Protein AF-A0A8E0S1Z6-F1 (afdb_monomer)

Radius of gyration: 21.29 Å; Cα contacts (8 Å, |Δi|>4): 444; chains: 1; bounding box: 42×49×56 Å

pLDDT: mean 83.74, std 15.38, range [33.34, 96.5]

Secondary structure (DSSP, 8-state):
-EEESS--TTEEESSSEEEEEEEESS--S--EEEEEETTT-SSPEEEE-BTTEEEEEEE--SEEEEEEEE-SS-EEEEEEEE-----TT--EEEEEEEE-TT---PPP--TT----SHHHHHHHHHHHHHHHHHHHHHHHHHHHSS---PEEGGGGT--S-SSEEEE-S--HHHHHHS-HHHHHHHHHHHHHHH--TTGGGEEEEEEETT-EE---TTPPTT----HHHHHHHEET--------SSS-S-B----

Organism: NCBI:txid27845

Mean predicted aligned error: 8.25 Å

Sequence (255 aa):
MIKLVNAHDMMIVNYGLLQLKGFLDPFCGCEQIVVCRESTDVHGMEWAMCYGKFKIFVPLNIGMNIIALKCIHFEAKFRVIYKISTSTKRYHVVPVYVICADGSGHFQAPVELTDSGSHAARKRIIFGMRLLQSLTAENLLAELGERSTFLLCRDVGQLTDECLIHHSKMSLAEVYEMDPKMVWKKLAQEFYAAYPDGFDQKKWIAFMACTRHCTPESAVPDSVQTYEQLLKTTKGYFALGKFDSFSPANFLFFL

Solvent-accessible surface area (backbone atoms only — not comparable to full-atom values): 14732 Å² total; per-residue (Å²): 73,69,43,60,74,78,64,57,70,69,38,75,42,68,62,56,39,44,70,48,38,34,34,41,52,70,67,81,84,57,54,51,40,34,40,30,41,83,88,76,45,92,64,56,50,78,40,74,34,60,95,34,29,41,73,49,79,44,82,52,57,82,39,82,38,51,42,36,42,34,44,101,88,38,72,42,75,43,34,38,31,28,45,68,48,84,65,94,84,61,68,25,35,42,45,31,43,34,22,36,61,79,45,91,34,42,46,80,66,61,88,87,55,86,71,36,39,57,69,48,49,39,55,52,52,48,50,51,52,40,51,51,35,29,52,42,19,54,50,35,24,73,77,71,75,45,78,50,59,78,40,44,41,51,39,53,75,77,43,94,59,70,46,41,80,41,80,40,88,49,39,60,66,57,54,61,74,45,57,55,70,56,52,46,53,53,49,53,53,51,45,48,72,75,46,58,80,62,45,91,43,32,30,42,28,67,42,59,25,70,36,38,79,53,79,61,92,86,58,66,84,91,62,89,73,51,74,71,55,52,55,77,31,31,45,52,71,69,82,65,91,72,86,79,98,78,72,82,98,34,68,52,61,71,135

Structure (mmCIF, N/CA/C/O backbone):
data_AF-A0A8E0S1Z6-F1
#
_entry.id   AF-A0A8E0S1Z6-F1
#
loop_
_atom_site.group_PDB
_atom_site.id
_atom_site.type_symbol
_atom_site.label_atom_id
_atom_site.label_alt_id
_atom_site.label_comp_id
_atom_site.label_asym_id
_atom_site.label_entity_id
_atom_site.label_seq_id
_atom_site.pdbx_PDB_ins_code
_atom_site.Cartn_x
_atom_site.Cartn_y
_atom_site.Cartn_z
_atom_site.occupancy
_atom_site.B_iso_or_equiv
_atom_site.auth_seq_id
_atom_site.auth_comp_id
_atom_site.auth_asym_id
_atom_site.auth_atom_id
_atom_site.pdbx_PDB_model_num
ATOM 1 N N . MET A 1 1 ? -18.333 5.821 25.697 1.00 90.81 1 MET A N 1
ATOM 2 C CA . MET A 1 1 ? -17.538 4.593 25.470 1.00 90.81 1 MET A CA 1
ATOM 3 C C . MET A 1 1 ? -17.049 4.585 24.029 1.00 90.81 1 MET A C 1
ATOM 5 O O . MET A 1 1 ? -17.777 5.039 23.156 1.00 90.81 1 MET A O 1
ATOM 9 N N . ILE A 1 2 ? -15.835 4.100 23.765 1.00 95.19 2 ILE A N 1
ATOM 10 C CA . ILE A 1 2 ? -15.347 3.891 22.391 1.00 95.19 2 ILE A CA 1
ATOM 11 C C . ILE A 1 2 ? -15.844 2.521 21.915 1.00 95.19 2 ILE A C 1
ATOM 13 O O . ILE A 1 2 ? -15.564 1.515 22.564 1.00 95.19 2 ILE A O 1
ATOM 17 N N . LYS A 1 3 ? -16.576 2.476 20.797 1.00 95.00 3 LYS A N 1
ATOM 18 C CA . LYS A 1 3 ? -17.064 1.240 20.169 1.00 95.00 3 LYS A CA 1
ATOM 19 C C . LYS A 1 3 ? -16.345 0.997 18.846 1.00 95.00 3 LYS A C 1
ATOM 21 O O . LYS A 1 3 ? -16.300 1.874 17.984 1.00 95.00 3 LYS A O 1
ATOM 26 N N . LEU A 1 4 ? -15.796 -0.204 18.686 1.00 95.19 4 LEU A N 1
ATOM 27 C CA . LEU A 1 4 ? -15.166 -0.665 17.449 1.00 95.19 4 LEU A CA 1
ATOM 28 C C . LEU A 1 4 ? -16.176 -1.431 16.595 1.00 95.19 4 LEU A C 1
ATOM 30 O O . LEU A 1 4 ? -16.975 -2.200 17.118 1.00 95.19 4 LEU A O 1
ATOM 34 N N . VAL A 1 5 ? -16.134 -1.208 15.282 1.00 94.00 5 VAL A N 1
ATOM 35 C CA . VAL A 1 5 ? -17.062 -1.823 14.315 1.00 94.00 5 VAL A CA 1
ATOM 36 C C . VAL A 1 5 ? -16.442 -3.046 13.650 1.00 94.00 5 VAL A C 1
ATOM 38 O O . VAL A 1 5 ? -17.126 -4.025 13.384 1.00 94.00 5 VAL A O 1
ATOM 41 N N . ASN A 1 6 ? -15.143 -2.993 13.366 1.00 94.06 6 ASN A N 1
ATOM 42 C CA . ASN A 1 6 ? -14.448 -4.001 12.568 1.00 94.06 6 ASN A CA 1
ATOM 43 C C . ASN A 1 6 ? -13.345 -4.734 13.345 1.00 94.06 6 ASN A C 1
ATOM 45 O O . ASN A 1 6 ? -12.558 -5.466 12.747 1.00 94.06 6 ASN A O 1
ATOM 49 N N . ALA A 1 7 ? -13.267 -4.543 14.659 1.00 94.38 7 ALA A N 1
ATOM 50 C CA . ALA A 1 7 ? -12.230 -5.120 15.499 1.00 94.38 7 ALA A CA 1
ATOM 51 C C . ALA A 1 7 ? -12.802 -5.586 16.839 1.00 94.38 7 ALA A C 1
ATOM 53 O O . ALA A 1 7 ? -13.736 -4.989 17.371 1.00 94.38 7 ALA A O 1
ATOM 54 N N . HIS A 1 8 ? -12.215 -6.653 17.371 1.00 94.00 8 HIS A N 1
ATOM 55 C CA . HIS A 1 8 ? -12.519 -7.219 18.679 1.00 94.00 8 HIS A CA 1
ATOM 56 C C . HIS A 1 8 ? -11.219 -7.674 19.345 1.00 94.00 8 HIS A C 1
ATOM 58 O O . HIS A 1 8 ? -10.185 -7.826 18.689 1.00 94.00 8 HIS A O 1
ATOM 64 N N . ASP A 1 9 ? -11.265 -7.856 20.660 1.00 96.38 9 ASP A N 1
ATOM 65 C CA . ASP A 1 9 ? -10.097 -8.272 21.426 1.00 96.38 9 ASP A CA 1
ATOM 66 C C . ASP A 1 9 ? -9.596 -9.656 20.988 1.00 96.38 9 ASP A C 1
ATOM 68 O O . ASP A 1 9 ? -10.383 -10.549 20.682 1.00 96.38 9 ASP A O 1
ATOM 72 N N . MET A 1 10 ? -8.273 -9.817 20.953 1.00 96.12 10 MET A N 1
ATOM 73 C CA . MET A 1 10 ? -7.570 -11.018 20.491 1.00 96.12 10 MET A CA 1
ATOM 74 C C . MET A 1 10 ? -7.787 -11.377 19.011 1.00 96.12 10 MET A C 1
ATOM 76 O O . MET A 1 10 ? -7.449 -12.493 18.606 1.00 96.12 10 MET A O 1
ATOM 80 N N . MET A 1 11 ? -8.273 -10.447 18.176 1.00 94.75 11 MET A N 1
ATOM 81 C CA . MET A 1 11 ? -8.401 -10.703 16.737 1.00 94.75 11 MET A CA 1
ATOM 82 C C . MET A 1 11 ? -7.044 -11.034 16.103 1.00 94.75 11 MET A C 1
ATOM 84 O O . MET A 1 11 ? -6.009 -10.458 16.453 1.00 94.75 11 MET A O 1
ATOM 88 N N . ILE A 1 12 ? -7.059 -11.942 15.130 1.00 94.19 12 ILE A N 1
ATOM 89 C CA . ILE A 1 12 ? -5.868 -12.364 14.393 1.00 94.19 12 ILE A CA 1
ATOM 90 C C . ILE A 1 12 ? -5.933 -11.791 12.980 1.00 94.19 12 ILE A C 1
ATOM 92 O O . ILE A 1 12 ? -6.955 -11.905 12.306 1.00 94.19 12 ILE A O 1
ATOM 96 N N . VAL A 1 13 ? -4.831 -11.201 12.523 1.00 93.19 13 VAL A N 1
ATOM 97 C CA . VAL A 1 13 ? -4.673 -10.708 11.149 1.00 93.19 13 VAL A CA 1
ATOM 98 C C . VAL A 1 13 ? -3.373 -11.205 10.540 1.00 93.19 13 VAL A C 1
ATOM 100 O O . VAL A 1 13 ? -2.435 -11.557 11.254 1.00 93.19 13 VAL A O 1
ATOM 103 N N . ASN A 1 14 ? -3.313 -11.218 9.212 1.00 89.25 14 ASN A N 1
ATOM 104 C CA . ASN A 1 14 ? -2.161 -11.666 8.431 1.00 89.25 14 ASN A CA 1
ATOM 105 C C . ASN A 1 14 ? -1.532 -10.553 7.575 1.00 89.25 14 ASN A C 1
ATOM 107 O O . ASN A 1 14 ? -0.841 -10.849 6.607 1.00 89.25 14 ASN A O 1
ATOM 111 N N . TYR A 1 15 ? -1.759 -9.290 7.936 1.00 91.25 15 TYR A N 1
ATOM 112 C CA . TYR A 1 15 ? -1.186 -8.111 7.286 1.00 91.25 15 TYR A CA 1
ATOM 113 C C . TYR A 1 15 ? -0.784 -7.068 8.338 1.00 91.25 15 TYR A C 1
ATOM 115 O O . TYR A 1 15 ? -1.386 -6.970 9.408 1.00 91.25 15 TYR A O 1
ATOM 123 N N . GLY A 1 16 ? 0.260 -6.291 8.040 1.00 90.06 16 GLY A N 1
ATOM 124 C CA . GLY A 1 16 ? 0.943 -5.438 9.023 1.00 90.06 16 GLY A CA 1
ATOM 125 C C . GLY A 1 16 ? 0.379 -4.025 9.222 1.00 90.06 16 GLY A C 1
ATOM 126 O O . GLY A 1 16 ? 0.984 -3.241 9.949 1.00 90.06 16 GLY A O 1
ATOM 127 N N . LEU A 1 17 ? -0.724 -3.658 8.568 1.00 93.56 17 LEU A N 1
ATOM 128 C CA . LEU A 1 17 ? -1.358 -2.341 8.707 1.00 93.56 17 LEU A CA 1
ATOM 129 C C . LEU A 1 17 ? -2.862 -2.523 8.901 1.00 93.56 17 LEU A C 1
ATOM 131 O O . LEU A 1 17 ? -3.563 -2.886 7.963 1.00 93.56 17 LEU A O 1
ATOM 135 N N . LEU A 1 18 ? -3.380 -2.284 10.100 1.00 94.44 18 LEU A N 1
ATOM 136 C CA . LEU A 1 18 ? -4.794 -2.491 10.399 1.00 94.44 18 LEU A CA 1
ATOM 137 C C . LEU A 1 18 ? -5.583 -1.196 10.238 1.00 94.44 18 LEU A C 1
ATOM 139 O O . LEU A 1 18 ? -5.254 -0.192 10.861 1.00 94.44 18 LEU A O 1
ATOM 143 N N . GLN A 1 19 ? -6.657 -1.227 9.452 1.00 95.44 19 GLN A N 1
ATOM 144 C CA . GLN A 1 19 ? -7.644 -0.155 9.475 1.00 95.44 19 GLN A CA 1
ATOM 145 C C . GLN A 1 19 ? -8.646 -0.420 10.600 1.00 95.44 19 GLN A C 1
ATOM 147 O O . GLN A 1 19 ? -9.309 -1.452 10.600 1.00 95.44 19 GLN A O 1
ATOM 152 N N . LEU A 1 20 ? -8.805 0.522 11.525 1.00 94.88 20 LEU A N 1
ATOM 153 C CA . LEU A 1 20 ? -9.842 0.474 12.554 1.00 94.88 20 LEU A CA 1
ATOM 154 C C . LEU A 1 20 ? -10.943 1.471 12.222 1.00 94.88 20 LEU A C 1
ATOM 156 O O . LEU A 1 20 ? -10.673 2.603 11.817 1.00 94.88 20 LEU A O 1
ATOM 160 N N . LYS A 1 21 ? -12.185 1.040 12.415 1.00 95.38 21 LYS A N 1
ATOM 161 C CA . LYS A 1 21 ? -13.393 1.848 12.274 1.00 95.38 21 LYS A CA 1
ATOM 162 C C . LYS A 1 21 ? -14.152 1.788 13.589 1.00 95.38 21 LYS A C 1
ATOM 164 O O . LYS A 1 21 ? -14.337 0.710 14.156 1.00 95.38 21 LYS A O 1
ATOM 169 N N . GLY A 1 22 ? -14.617 2.933 14.056 1.00 95.50 22 GLY A N 1
ATOM 170 C CA . GLY A 1 22 ? -15.345 3.000 15.311 1.00 95.50 22 GLY A CA 1
ATOM 171 C C . GLY A 1 22 ? -16.055 4.322 15.511 1.00 95.50 22 GLY A C 1
ATOM 172 O O . GLY A 1 22 ? -16.034 5.203 14.647 1.00 95.50 22 GLY A O 1
ATOM 173 N N . PHE A 1 23 ? -16.715 4.428 16.656 1.00 96.06 23 PHE A N 1
ATOM 174 C CA . PHE A 1 23 ? -17.432 5.625 17.062 1.00 96.06 23 PHE A CA 1
ATOM 175 C C . PHE A 1 23 ? -17.509 5.764 18.584 1.00 96.06 23 PHE A C 1
ATOM 177 O O . PHE A 1 23 ? -17.275 4.813 19.332 1.00 96.06 23 PHE A O 1
ATOM 184 N N . LEU A 1 24 ? -17.831 6.971 19.037 1.00 95.31 24 LEU A N 1
ATOM 185 C CA . LEU A 1 24 ? -18.087 7.298 20.434 1.00 95.31 24 LEU A CA 1
ATOM 186 C C . LEU A 1 24 ? -19.576 7.150 20.748 1.00 95.31 24 LEU A C 1
ATOM 188 O O . LEU A 1 24 ? -20.413 7.729 20.061 1.00 95.31 24 LEU A O 1
ATOM 192 N N . ASP A 1 25 ? -19.893 6.403 21.801 1.00 91.88 25 ASP A N 1
ATOM 193 C CA . ASP A 1 25 ? -21.263 6.199 22.270 1.00 91.88 25 ASP A CA 1
ATOM 194 C C . ASP A 1 25 ? -21.345 6.247 23.812 1.00 91.88 25 ASP A C 1
ATOM 196 O O . ASP A 1 25 ? -20.761 5.379 24.478 1.00 91.88 25 ASP A O 1
ATOM 200 N N . PRO A 1 26 ? -21.992 7.267 24.409 1.00 91.56 26 PRO A N 1
ATOM 201 C CA . PRO A 1 26 ? -22.536 8.450 23.734 1.00 91.56 26 PRO A CA 1
ATOM 202 C C . PRO A 1 26 ? -21.420 9.334 23.146 1.00 91.56 26 PRO A C 1
ATOM 204 O O . PRO A 1 26 ? -20.260 9.258 23.569 1.00 91.56 26 PRO A O 1
ATOM 207 N N . PHE A 1 27 ? -21.768 10.189 22.181 1.00 90.69 27 PHE A N 1
ATOM 208 C CA . PHE A 1 27 ? -20.842 11.194 21.657 1.00 90.69 27 PHE A CA 1
ATOM 209 C C . PHE A 1 27 ? -20.493 12.216 22.749 1.00 90.69 27 PHE A C 1
ATOM 211 O O . PHE A 1 27 ? -21.384 12.784 23.373 1.00 90.69 27 PHE A O 1
ATOM 218 N N . CYS A 1 28 ? -19.198 12.452 22.975 1.00 91.00 28 CYS A N 1
ATOM 219 C CA . CYS A 1 28 ? -18.701 13.319 24.051 1.00 91.00 28 CYS A CA 1
ATOM 220 C C . CYS A 1 28 ? -18.077 14.639 23.565 1.00 91.00 28 CYS A C 1
ATOM 222 O O . CYS A 1 28 ? -17.327 15.264 24.307 1.00 91.00 28 CYS A O 1
ATOM 224 N N . GLY A 1 29 ? -18.329 15.053 22.318 1.00 92.50 29 GLY A N 1
ATOM 225 C CA . GLY A 1 29 ? -17.839 16.331 21.783 1.00 92.50 29 GLY A CA 1
ATOM 226 C C . GLY A 1 29 ? -16.371 16.348 21.345 1.00 92.50 29 GLY A C 1
ATOM 227 O O . GLY A 1 29 ? -15.928 17.339 20.782 1.00 92.50 29 GLY A O 1
ATOM 228 N N . CYS A 1 30 ? -15.605 15.276 21.564 1.00 92.81 30 CYS A N 1
ATOM 229 C CA . CYS A 1 30 ? -14.217 15.216 21.106 1.00 92.81 30 CYS A CA 1
ATOM 230 C C . CYS A 1 30 ? -14.126 15.225 19.572 1.00 92.81 30 CYS A C 1
ATOM 232 O O . CYS A 1 30 ? -14.851 14.496 18.893 1.00 92.81 30 CYS A O 1
ATOM 234 N N . GLU A 1 31 ? -13.163 15.980 19.046 1.00 93.81 31 GLU A N 1
ATOM 235 C CA . GLU A 1 31 ? -12.858 16.054 17.609 1.00 93.81 31 GLU A CA 1
ATOM 236 C C . GLU A 1 31 ? -11.669 15.177 17.210 1.00 93.81 31 GLU A C 1
ATOM 238 O O . GLU A 1 31 ? -11.411 14.979 16.028 1.00 93.81 31 GLU A O 1
ATOM 243 N N . GLN A 1 32 ? -10.949 14.626 18.188 1.00 94.44 32 GLN A N 1
ATOM 244 C CA . GLN A 1 32 ? -9.762 13.814 17.959 1.00 94.44 32 GLN A CA 1
ATOM 245 C C . GLN A 1 32 ? -9.777 12.524 18.777 1.00 94.44 32 GLN A C 1
ATOM 247 O O . GLN A 1 32 ? -10.309 12.470 19.892 1.00 94.44 32 GLN A O 1
ATOM 252 N N . ILE A 1 33 ? -9.157 11.493 18.208 1.00 95.06 33 ILE A N 1
ATOM 253 C CA . ILE A 1 33 ? -8.830 10.241 18.880 1.00 95.06 33 ILE A CA 1
ATOM 254 C C . ILE A 1 33 ? -7.327 10.002 18.789 1.00 95.06 33 ILE A C 1
ATOM 256 O O . ILE A 1 33 ? -6.719 10.140 17.729 1.00 95.06 33 ILE A O 1
ATOM 260 N N . VAL A 1 34 ? -6.731 9.642 19.915 1.00 94.69 34 VAL A N 1
ATOM 261 C CA . VAL A 1 34 ? -5.320 9.300 20.037 1.00 94.69 34 VAL A CA 1
ATOM 262 C C . VAL A 1 34 ? -5.190 7.787 20.035 1.00 94.69 34 VAL A C 1
ATOM 264 O O . VAL A 1 34 ? -5.901 7.083 20.756 1.00 94.69 34 VAL A O 1
ATOM 267 N N . VAL A 1 35 ? -4.269 7.286 19.224 1.00 93.75 35 VAL A N 1
ATOM 268 C CA . VAL A 1 35 ? -3.976 5.863 19.086 1.00 93.75 35 VAL A CA 1
ATOM 269 C C . VAL A 1 35 ? -2.570 5.611 19.597 1.00 93.75 35 VAL A C 1
ATOM 271 O O . VAL A 1 35 ? -1.614 6.195 19.093 1.00 93.75 35 VAL A O 1
ATOM 274 N N . CYS A 1 36 ? -2.430 4.728 20.576 1.00 91.00 36 CYS A N 1
ATOM 275 C CA . CYS A 1 36 ? -1.133 4.337 21.118 1.00 91.00 36 CYS A CA 1
ATOM 276 C C . CYS A 1 36 ? -0.963 2.825 21.024 1.00 91.00 36 CYS A C 1
ATOM 278 O O . CYS A 1 36 ? -1.856 2.075 21.424 1.00 91.00 36 CYS A O 1
ATOM 280 N N . ARG A 1 37 ? 0.210 2.368 20.584 1.00 88.62 37 ARG A N 1
ATOM 281 C CA . ARG A 1 37 ? 0.646 0.988 20.796 1.00 88.62 37 ARG A CA 1
ATOM 282 C C . ARG A 1 37 ? 1.553 0.926 22.025 1.00 88.62 37 ARG A C 1
ATOM 284 O O . ARG A 1 37 ? 2.649 1.483 22.024 1.00 88.62 37 ARG A O 1
ATOM 291 N N . GLU A 1 38 ? 1.088 0.235 23.065 1.00 80.25 38 GLU A N 1
ATOM 292 C CA . GLU A 1 38 ? 1.609 0.326 24.444 1.00 80.25 38 GLU A CA 1
ATOM 293 C C . GLU A 1 38 ? 3.097 -0.060 24.596 1.00 80.25 38 GLU A C 1
ATOM 295 O O . GLU A 1 38 ? 3.739 0.334 25.561 1.00 80.25 38 GLU A O 1
ATOM 300 N N . SER A 1 39 ? 3.675 -0.781 23.630 1.00 65.75 39 SER A N 1
ATOM 301 C CA . SER A 1 39 ? 5.063 -1.260 23.678 1.00 65.75 39 SER A CA 1
ATOM 302 C C . SER A 1 39 ? 6.058 -0.482 22.808 1.00 65.75 39 SER A C 1
ATOM 304 O O . SER A 1 39 ? 7.234 -0.834 22.795 1.00 65.75 39 SER A O 1
ATOM 306 N N . THR A 1 40 ? 5.626 0.510 22.025 1.00 62.31 40 THR A N 1
ATOM 307 C CA . THR A 1 40 ? 6.526 1.203 21.074 1.00 62.31 40 THR A CA 1
ATOM 308 C C . THR A 1 40 ? 6.308 2.696 20.948 1.00 62.31 40 THR A C 1
ATOM 310 O O . THR A 1 40 ? 7.230 3.396 20.537 1.00 62.31 40 THR A O 1
ATOM 313 N N . ASP A 1 41 ? 5.107 3.186 21.238 1.00 68.31 41 ASP A N 1
ATOM 314 C CA . ASP A 1 41 ? 4.742 4.546 20.871 1.00 68.31 41 ASP A CA 1
ATOM 315 C C . ASP A 1 41 ? 4.827 5.427 22.115 1.00 68.31 41 ASP A C 1
ATOM 317 O O . ASP A 1 41 ? 3.922 5.448 22.947 1.00 68.31 41 ASP A O 1
ATOM 321 N N . VAL A 1 42 ? 5.942 6.153 22.241 1.00 58.62 42 VAL A N 1
ATOM 322 C CA . VAL A 1 42 ? 6.126 7.181 23.284 1.00 58.62 42 VAL A CA 1
ATOM 323 C C . VAL A 1 42 ? 5.161 8.353 23.055 1.00 58.62 42 VAL A C 1
ATOM 325 O O . VAL A 1 42 ? 4.745 9.025 23.999 1.00 58.62 42 VAL A O 1
ATOM 328 N N . HIS A 1 43 ? 4.765 8.578 21.799 1.00 67.12 43 HIS A N 1
ATOM 329 C CA . HIS A 1 43 ? 3.799 9.589 21.384 1.00 67.12 43 HIS A CA 1
ATOM 330 C C . HIS A 1 43 ? 2.683 8.913 20.587 1.00 67.12 43 HIS A C 1
ATOM 332 O O . HIS A 1 43 ? 2.948 8.202 19.618 1.00 67.12 43 HIS A O 1
ATOM 338 N N . GLY A 1 44 ? 1.439 9.088 21.035 1.00 79.25 44 GLY A N 1
ATOM 339 C CA . GLY A 1 44 ? 0.272 8.577 20.324 1.00 79.25 44 GLY A CA 1
ATOM 340 C C . GLY A 1 44 ? 0.069 9.282 18.985 1.00 79.25 44 GLY A C 1
ATOM 341 O O . GLY A 1 44 ? 0.463 10.431 18.809 1.00 79.25 44 GLY A O 1
ATOM 342 N N . MET A 1 45 ? -0.558 8.589 18.040 1.00 88.44 45 MET A N 1
ATOM 343 C CA . MET A 1 45 ? -0.967 9.167 16.763 1.00 88.44 45 MET A CA 1
ATOM 344 C C . MET A 1 45 ? -2.342 9.808 16.917 1.00 88.44 45 MET A C 1
ATOM 346 O O . MET A 1 45 ? -3.303 9.122 17.272 1.00 88.44 45 MET A O 1
ATOM 350 N N . GLU A 1 46 ? -2.441 11.101 16.636 1.00 92.75 46 GLU A N 1
ATOM 351 C CA . GLU A 1 46 ? -3.702 11.839 16.662 1.00 92.75 46 GLU A CA 1
ATOM 352 C C . GLU A 1 46 ? -4.424 11.722 15.321 1.00 92.75 46 GLU A C 1
ATOM 354 O O . GLU A 1 46 ? -3.835 11.890 14.253 1.00 92.75 46 GLU A O 1
ATOM 359 N N . TRP A 1 47 ? -5.721 11.437 15.380 1.00 94.25 47 TRP A N 1
ATOM 360 C CA . TRP A 1 47 ? -6.582 11.329 14.212 1.00 94.25 47 TRP A CA 1
ATOM 361 C C . TRP A 1 47 ? -7.832 12.169 14.407 1.00 94.25 47 TRP A C 1
ATOM 363 O O . TRP A 1 47 ? -8.488 12.094 15.448 1.00 94.25 47 TRP A O 1
ATOM 373 N N . ALA A 1 48 ? -8.194 12.928 13.376 1.00 93.62 48 ALA A N 1
ATOM 374 C CA . ALA A 1 48 ? -9.448 13.662 13.356 1.00 93.62 48 ALA A CA 1
ATOM 375 C C . ALA A 1 48 ? -10.645 12.697 13.330 1.00 93.62 48 ALA A C 1
ATOM 377 O O . ALA A 1 48 ? -10.648 11.677 12.634 1.00 93.62 48 ALA A O 1
ATOM 378 N N . MET A 1 49 ? -11.680 13.050 14.081 1.00 93.75 49 MET A N 1
ATOM 379 C CA . MET A 1 49 ? -12.977 12.390 14.091 1.00 93.75 49 MET A CA 1
ATOM 380 C C . MET A 1 49 ? -14.004 13.246 13.357 1.00 93.75 49 MET A C 1
ATOM 382 O O . MET A 1 49 ? -13.943 14.471 13.365 1.00 93.75 49 MET A O 1
ATOM 386 N N . CYS A 1 50 ? -14.999 12.597 12.763 1.00 92.19 50 CYS A N 1
ATOM 387 C CA . CYS A 1 50 ? -16.125 13.263 12.118 1.00 92.19 50 CYS A CA 1
ATOM 388 C C . CYS A 1 50 ? -17.418 12.812 12.801 1.00 92.19 50 CYS A C 1
ATOM 390 O O . CYS A 1 50 ? -17.775 11.634 12.734 1.00 92.19 50 CYS A O 1
ATOM 392 N N . TYR A 1 51 ? -18.092 13.728 13.508 1.00 89.62 51 TYR A N 1
ATOM 393 C CA . TYR A 1 51 ? -19.305 13.446 14.293 1.00 89.62 51 TYR A CA 1
ATOM 394 C C . TYR A 1 51 ? -19.158 12.227 15.220 1.00 89.62 51 TYR A C 1
ATOM 396 O O . TYR A 1 51 ? -19.997 11.325 15.243 1.00 89.62 51 TYR A O 1
ATOM 404 N N . GLY A 1 52 ? -18.031 12.159 15.936 1.00 91.50 52 GLY A N 1
ATOM 405 C CA . GLY A 1 52 ? -17.722 11.062 16.854 1.00 91.50 52 GLY A CA 1
ATOM 406 C C . GLY A 1 52 ? -17.370 9.733 16.186 1.00 91.50 52 GLY A C 1
ATOM 407 O O . GLY A 1 52 ? -17.195 8.751 16.900 1.00 91.50 52 GLY A O 1
ATOM 408 N N . LYS A 1 53 ? -17.263 9.675 14.854 1.00 95.62 53 LYS A N 1
ATOM 409 C CA . LYS A 1 53 ? -16.817 8.500 14.093 1.00 95.62 53 LYS A CA 1
ATOM 410 C C . LYS A 1 53 ? -15.367 8.670 13.665 1.00 95.62 53 LYS A C 1
ATOM 412 O O . LYS A 1 53 ? -14.930 9.778 13.360 1.00 95.62 53 LYS A O 1
ATOM 417 N N . PHE A 1 54 ? -14.641 7.564 13.580 1.00 95.06 54 PHE A N 1
ATOM 418 C CA . PHE A 1 54 ? -13.247 7.567 13.152 1.00 95.06 54 PHE A CA 1
ATOM 419 C C . PHE A 1 54 ? -12.926 6.399 12.223 1.00 95.06 54 PHE A C 1
ATOM 421 O O . PHE A 1 54 ? -13.528 5.322 12.290 1.00 95.06 54 PHE A O 1
ATOM 428 N N . LYS A 1 55 ? -11.930 6.632 11.367 1.00 94.81 55 LYS A N 1
ATOM 429 C CA . LYS A 1 55 ? -11.259 5.623 10.553 1.00 94.81 55 LYS A CA 1
ATOM 430 C C . LYS A 1 55 ? -9.763 5.907 10.616 1.00 94.81 55 LYS A C 1
ATOM 432 O O . LYS A 1 55 ? -9.328 6.966 10.181 1.00 94.81 55 LYS A O 1
ATOM 437 N N . ILE A 1 56 ? -9.005 4.969 11.160 1.00 94.44 56 ILE A N 1
ATOM 438 C CA . ILE A 1 56 ? -7.580 5.144 11.466 1.00 94.44 56 ILE A CA 1
ATOM 439 C C . ILE A 1 56 ? -6.784 3.953 10.940 1.00 94.44 56 ILE A C 1
ATOM 441 O O . ILE A 1 56 ? -7.333 2.859 10.797 1.00 94.44 56 ILE A O 1
ATOM 445 N N . PHE A 1 57 ? -5.496 4.152 10.675 1.00 93.94 57 PHE A N 1
ATOM 446 C CA . PHE A 1 57 ? -4.580 3.081 10.286 1.00 93.94 57 PHE A CA 1
ATOM 447 C C . PHE A 1 57 ? -3.521 2.874 11.366 1.00 93.94 57 PHE A C 1
ATOM 449 O O . PHE A 1 57 ? -2.849 3.820 11.768 1.00 93.94 57 PHE A O 1
ATOM 456 N N . VAL A 1 58 ? -3.366 1.631 11.819 1.00 92.75 58 VAL A N 1
ATOM 457 C CA . VAL A 1 58 ? -2.465 1.253 12.910 1.00 92.75 58 VAL A CA 1
ATOM 458 C C . VAL A 1 58 ? -1.418 0.265 12.397 1.00 92.75 58 VAL A C 1
ATOM 460 O O . VAL A 1 58 ? -1.772 -0.857 12.017 1.00 92.75 58 VAL A O 1
ATOM 463 N N . PRO A 1 59 ? -0.129 0.645 12.361 1.00 91.50 59 PRO A N 1
ATOM 464 C CA . PRO A 1 59 ? 0.954 -0.280 12.051 1.00 91.50 59 PRO A CA 1
ATOM 465 C C . PRO A 1 59 ? 1.080 -1.365 13.128 1.00 91.50 59 PRO A C 1
ATOM 467 O O . PRO A 1 59 ? 1.117 -1.075 14.324 1.00 91.50 59 PRO A O 1
ATOM 470 N N . LEU A 1 60 ? 1.196 -2.623 12.711 1.00 90.94 60 LEU A N 1
ATOM 471 C CA . LEU A 1 60 ? 1.331 -3.771 13.605 1.00 90.94 60 LEU A CA 1
ATOM 472 C C . LEU A 1 60 ? 2.744 -4.352 13.546 1.00 90.94 60 LEU A C 1
ATOM 474 O O . LEU A 1 60 ? 3.339 -4.494 12.477 1.00 90.94 60 LEU A O 1
ATOM 478 N N . ASN A 1 61 ? 3.261 -4.737 14.709 1.00 89.31 61 ASN A N 1
ATOM 479 C CA . ASN A 1 61 ? 4.434 -5.594 14.821 1.00 89.31 61 ASN A CA 1
ATOM 480 C C . ASN A 1 61 ? 3.996 -7.054 14.758 1.00 89.31 61 ASN A C 1
ATOM 482 O O . ASN A 1 61 ? 2.876 -7.388 15.139 1.00 89.31 61 ASN A O 1
ATOM 486 N N . ILE A 1 62 ? 4.878 -7.930 14.283 1.00 88.94 62 ILE A N 1
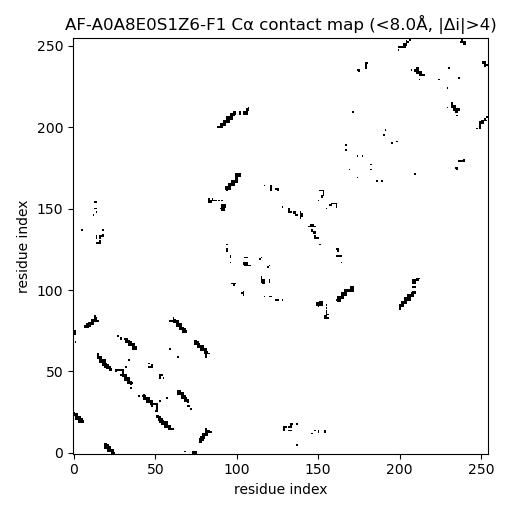ATOM 487 C CA . ILE A 1 62 ? 4.623 -9.373 14.293 1.00 88.94 62 ILE A CA 1
ATOM 488 C C . ILE A 1 62 ? 4.384 -9.817 15.742 1.00 88.94 62 ILE A C 1
ATOM 490 O O . ILE A 1 62 ? 5.117 -9.417 16.645 1.00 88.94 62 ILE A O 1
ATOM 494 N N . GLY A 1 63 ? 3.369 -10.650 15.957 1.00 92.38 63 GLY A N 1
ATOM 495 C CA . GLY A 1 63 ? 2.944 -11.095 17.279 1.00 92.38 63 GLY A CA 1
ATOM 496 C C . GLY A 1 63 ? 1.831 -10.230 17.867 1.00 92.38 63 GLY A C 1
ATOM 497 O O . GLY A 1 63 ? 0.985 -9.695 17.150 1.00 92.38 63 GLY A O 1
ATOM 498 N N . MET A 1 64 ? 1.782 -10.161 19.196 1.00 94.94 64 MET A N 1
ATOM 499 C CA . MET A 1 64 ? 0.730 -9.458 19.928 1.00 94.94 64 MET A CA 1
ATOM 500 C C . MET A 1 64 ? 0.997 -7.949 19.969 1.00 94.94 64 MET A C 1
ATOM 502 O O . MET A 1 64 ? 2.080 -7.508 20.339 1.00 94.94 64 MET A O 1
ATOM 506 N N . ASN A 1 65 ? -0.023 -7.165 19.636 1.00 94.25 65 ASN A N 1
ATOM 507 C CA . ASN A 1 65 ? -0.048 -5.710 19.713 1.00 94.25 65 ASN A CA 1
ATOM 508 C C . ASN A 1 65 ? -1.159 -5.310 20.683 1.00 94.25 65 ASN A C 1
ATOM 510 O O . ASN A 1 65 ? -2.299 -5.746 20.516 1.00 94.25 65 ASN A O 1
ATOM 514 N N . ILE A 1 66 ? -0.841 -4.474 21.670 1.00 95.38 66 ILE A N 1
ATOM 515 C CA . ILE A 1 66 ? -1.840 -3.862 22.550 1.00 95.38 66 ILE A CA 1
ATOM 516 C C . ILE A 1 66 ? -2.098 -2.452 22.032 1.00 95.38 66 ILE A C 1
ATOM 518 O O . ILE A 1 66 ? -1.187 -1.621 22.015 1.00 95.38 66 ILE A O 1
ATOM 522 N N . ILE A 1 67 ? -3.323 -2.211 21.571 1.00 95.25 67 ILE A N 1
ATOM 523 C CA . ILE A 1 67 ? -3.743 -0.941 20.982 1.00 95.25 67 ILE A CA 1
ATOM 524 C C . ILE A 1 67 ? -4.658 -0.242 21.980 1.00 95.25 67 ILE A C 1
ATOM 526 O O . ILE A 1 67 ? -5.688 -0.789 22.376 1.00 95.25 67 ILE A O 1
ATOM 530 N N . ALA A 1 68 ? -4.282 0.974 22.363 1.00 94.44 68 ALA A N 1
ATOM 531 C CA . ALA A 1 68 ? -5.085 1.871 23.175 1.00 94.44 68 ALA A CA 1
ATOM 532 C C . ALA A 1 68 ? -5.652 2.993 22.299 1.00 94.44 68 ALA A C 1
ATOM 534 O O . ALA A 1 68 ? -4.917 3.676 21.587 1.00 94.44 68 ALA A O 1
ATOM 535 N N . LEU A 1 69 ? -6.965 3.179 22.372 1.00 94.88 69 LEU A N 1
ATOM 536 C CA . LEU A 1 69 ? -7.707 4.267 21.753 1.00 94.88 69 LEU A CA 1
ATOM 537 C C . LEU A 1 69 ? -8.174 5.202 22.856 1.00 94.88 69 LEU A C 1
ATOM 539 O O . LEU A 1 69 ? -8.824 4.756 23.802 1.00 94.88 69 LEU A O 1
ATOM 543 N N . LYS A 1 70 ? -7.839 6.483 22.741 1.00 94.38 70 LYS A N 1
ATOM 544 C CA . LYS A 1 70 ? -8.076 7.480 23.783 1.00 94.38 70 LYS A CA 1
ATOM 545 C C . LYS A 1 70 ? -8.709 8.729 23.194 1.00 94.38 70 LYS A C 1
ATOM 547 O O . LYS A 1 70 ? -8.247 9.249 22.187 1.00 94.38 70 LYS A O 1
ATOM 552 N N . CYS A 1 71 ? -9.731 9.244 23.851 1.00 93.12 71 CYS A N 1
ATOM 553 C CA . CYS A 1 71 ? -10.084 10.656 23.780 1.00 93.12 71 CYS A CA 1
ATOM 554 C C . CYS A 1 71 ? -10.028 11.238 25.197 1.00 93.12 71 CYS A C 1
ATOM 556 O O . CYS A 1 71 ? -9.720 10.524 26.150 1.00 93.12 71 CYS A O 1
ATOM 558 N N . ILE A 1 72 ? -10.354 12.521 25.354 1.00 91.94 72 ILE A N 1
ATOM 559 C CA . ILE A 1 72 ? -10.338 13.194 26.665 1.00 91.94 72 ILE A CA 1
ATOM 560 C C . ILE A 1 72 ? -11.256 12.488 27.684 1.00 91.94 72 ILE A C 1
ATOM 562 O O . ILE A 1 72 ? -10.972 12.489 28.877 1.00 91.94 72 ILE A O 1
ATOM 566 N N . HIS A 1 73 ? -12.339 11.854 27.221 1.00 93.75 73 HIS A N 1
ATOM 567 C CA . HIS A 1 73 ? -13.379 11.286 28.087 1.00 93.75 73 HIS A CA 1
ATOM 568 C C . HIS A 1 73 ? -13.367 9.757 28.192 1.00 93.75 73 HIS A C 1
ATOM 570 O O . HIS A 1 73 ? -13.933 9.204 29.132 1.00 93.75 73 HIS A O 1
ATOM 576 N N . PHE A 1 74 ? -12.801 9.057 27.209 1.00 93.69 74 PHE A N 1
ATOM 577 C CA . PHE A 1 74 ? -12.899 7.603 27.112 1.00 93.69 74 PHE A CA 1
ATOM 578 C C . PHE A 1 74 ? -11.571 6.985 26.695 1.00 93.69 74 PHE A C 1
ATOM 580 O O . PHE A 1 74 ? -10.873 7.506 25.828 1.00 93.69 74 PHE A O 1
ATOM 587 N N . GLU A 1 75 ? -11.293 5.809 27.247 1.00 93.75 75 GLU A N 1
ATOM 588 C CA . GLU A 1 75 ? -10.202 4.938 26.830 1.00 93.75 75 GLU A CA 1
ATOM 589 C C . GLU A 1 75 ? -10.751 3.538 26.548 1.00 93.75 75 GLU A C 1
ATOM 591 O O . GLU A 1 75 ? -11.613 3.032 27.269 1.00 93.75 75 GLU A O 1
ATOM 596 N N . ALA A 1 76 ? -10.252 2.912 25.487 1.00 93.31 76 ALA A N 1
ATOM 597 C CA . ALA A 1 76 ? -10.477 1.508 25.190 1.00 93.31 76 ALA A CA 1
ATOM 598 C C . ALA A 1 76 ? -9.151 0.857 24.807 1.00 93.31 76 ALA A C 1
ATOM 600 O O . ALA A 1 76 ? -8.377 1.416 24.031 1.00 93.31 76 ALA A O 1
ATOM 601 N N . LYS A 1 77 ? -8.909 -0.345 25.328 1.00 94.06 77 LYS A N 1
ATOM 602 C CA . LYS A 1 77 ? -7.748 -1.161 24.982 1.00 94.06 77 LYS A CA 1
ATOM 603 C C . LYS A 1 77 ? -8.211 -2.496 24.433 1.00 94.06 77 LYS A C 1
ATOM 605 O O . LYS A 1 77 ? -9.174 -3.070 24.933 1.00 94.06 77 LYS A O 1
ATOM 610 N N . PHE A 1 78 ? -7.512 -2.989 23.424 1.00 94.75 78 PHE A N 1
ATOM 611 C CA . PHE A 1 78 ? -7.747 -4.317 22.877 1.00 94.75 78 PHE A CA 1
ATOM 612 C C . PHE A 1 78 ? -6.466 -4.866 22.256 1.00 94.75 78 PHE A C 1
ATOM 614 O O . PHE A 1 78 ? -5.516 -4.135 21.956 1.00 94.75 78 PHE A O 1
ATOM 621 N N . ARG A 1 79 ? -6.433 -6.184 22.095 1.00 95.88 79 ARG A N 1
ATOM 622 C CA . ARG A 1 79 ? -5.279 -6.929 21.602 1.00 95.88 79 ARG A CA 1
ATOM 623 C C . ARG A 1 79 ? -5.512 -7.368 20.167 1.00 95.88 79 ARG A C 1
ATOM 625 O O . ARG A 1 79 ? -6.585 -7.859 19.830 1.00 95.88 79 ARG A O 1
ATOM 632 N N . VAL A 1 80 ? -4.479 -7.242 19.344 1.00 96.25 80 VAL A N 1
ATOM 633 C CA . VAL A 1 80 ? -4.449 -7.737 17.964 1.00 96.25 80 VAL A CA 1
ATOM 634 C C . VAL A 1 80 ? -3.206 -8.584 17.779 1.00 96.25 80 VAL A C 1
ATOM 636 O O . VAL A 1 80 ? -2.104 -8.155 18.115 1.00 96.25 80 VAL A O 1
ATOM 639 N N . ILE A 1 81 ? -3.356 -9.775 17.211 1.00 95.38 81 ILE A N 1
ATOM 640 C CA . ILE A 1 81 ? -2.228 -10.646 16.895 1.00 95.38 81 ILE A CA 1
ATOM 641 C C . ILE A 1 81 ? -1.977 -10.597 15.390 1.00 95.38 81 ILE A C 1
ATOM 643 O O . ILE A 1 81 ? -2.764 -11.121 14.602 1.00 95.38 81 ILE A O 1
ATOM 647 N N . TYR A 1 82 ? -0.854 -10.010 14.985 1.00 92.81 82 TYR A N 1
ATOM 648 C CA . TYR A 1 82 ? -0.387 -10.088 13.607 1.00 92.81 82 TYR A CA 1
ATOM 649 C C . TYR A 1 82 ? 0.453 -11.358 13.420 1.00 92.81 82 TYR A C 1
ATOM 651 O O . TYR A 1 82 ? 1.538 -11.488 13.989 1.00 92.81 82 TYR A O 1
ATOM 659 N N . LYS A 1 83 ? -0.045 -12.308 12.623 1.00 89.31 83 LYS A N 1
ATOM 660 C CA . LYS A 1 83 ? 0.659 -13.550 12.284 1.00 89.31 83 LYS A CA 1
ATOM 661 C C . LYS A 1 83 ? 1.060 -13.559 10.814 1.00 89.31 83 LYS A C 1
ATOM 663 O O . LYS A 1 83 ? 0.207 -13.534 9.931 1.00 89.31 83 LYS A O 1
ATOM 668 N N . ILE A 1 84 ? 2.360 -13.673 10.568 1.00 83.06 84 ILE A N 1
ATOM 669 C CA . ILE A 1 84 ? 2.904 -13.968 9.240 1.00 83.06 84 ILE A CA 1
ATOM 670 C C . ILE A 1 84 ? 2.477 -15.377 8.833 1.00 83.06 84 ILE A C 1
ATOM 672 O O . ILE A 1 84 ? 2.421 -16.290 9.662 1.00 83.06 84 ILE A O 1
ATOM 676 N N . SER A 1 85 ? 2.169 -15.563 7.551 1.00 73.69 85 SER A N 1
ATOM 677 C CA . SER A 1 85 ? 1.858 -16.893 7.057 1.00 73.69 85 SER A CA 1
ATOM 678 C C . SER A 1 85 ? 3.131 -17.716 6.874 1.00 73.69 85 SER A C 1
ATOM 680 O O . SER A 1 85 ? 4.023 -17.332 6.130 1.00 73.69 85 SER A O 1
ATOM 682 N N . THR A 1 86 ? 3.187 -18.891 7.498 1.00 65.31 86 THR A N 1
ATOM 683 C CA . THR A 1 86 ? 4.315 -19.835 7.391 1.00 65.31 86 THR A CA 1
ATOM 684 C C . THR A 1 86 ? 4.151 -20.868 6.272 1.00 65.31 86 THR A C 1
ATOM 686 O O . THR A 1 86 ? 4.908 -21.831 6.186 1.00 65.31 86 THR A O 1
ATOM 689 N N . SER A 1 87 ? 3.138 -20.722 5.417 1.00 62.00 87 SER A N 1
ATOM 690 C CA . SER A 1 87 ? 2.854 -21.711 4.378 1.00 62.00 87 SER A CA 1
ATOM 691 C C . SER A 1 87 ? 3.813 -21.552 3.197 1.00 62.00 87 SER A C 1
ATOM 693 O O . SER A 1 87 ? 3.872 -20.503 2.565 1.00 62.00 87 SER A O 1
ATOM 695 N N . THR A 1 88 ? 4.524 -22.631 2.873 1.00 56.38 88 THR A N 1
ATOM 696 C CA . THR A 1 88 ? 5.612 -22.684 1.881 1.00 56.38 88 THR A CA 1
ATOM 697 C C . THR A 1 88 ? 5.167 -22.591 0.417 1.00 56.38 88 THR A C 1
ATOM 699 O O . THR A 1 88 ? 6.016 -22.497 -0.462 1.00 56.38 88 THR A O 1
ATOM 702 N N . LYS A 1 89 ? 3.858 -22.615 0.131 1.00 57.72 89 LYS A N 1
ATOM 703 C CA . LYS A 1 89 ? 3.293 -22.625 -1.232 1.00 57.72 89 LYS A CA 1
ATOM 704 C C . LYS A 1 89 ? 2.185 -21.587 -1.401 1.00 57.72 89 LYS A C 1
ATOM 706 O O . LYS A 1 89 ? 1.062 -21.933 -1.768 1.00 57.72 89 LYS A O 1
ATOM 711 N N . ARG A 1 90 ? 2.456 -20.321 -1.077 1.00 71.56 90 ARG A N 1
ATOM 712 C CA . ARG A 1 90 ? 1.459 -19.256 -1.250 1.00 71.56 90 ARG A CA 1
ATOM 713 C C . ARG A 1 90 ? 1.825 -18.303 -2.371 1.00 71.56 90 ARG A C 1
ATOM 715 O O . ARG A 1 90 ? 2.914 -17.729 -2.391 1.00 71.56 90 ARG A O 1
ATOM 722 N N . TYR A 1 91 ? 0.843 -18.104 -3.246 1.00 83.56 91 TYR A N 1
ATOM 723 C CA . TYR A 1 91 ? 0.828 -16.994 -4.178 1.00 83.56 91 TYR A CA 1
ATOM 724 C C . TYR A 1 91 ? 0.949 -15.684 -3.403 1.00 83.56 91 TYR A C 1
ATOM 726 O O . TYR A 1 91 ? 0.182 -15.441 -2.467 1.00 83.56 91 TYR A O 1
ATOM 734 N N . HIS A 1 92 ? 1.913 -14.854 -3.777 1.00 85.62 92 HIS A N 1
ATOM 735 C CA . HIS A 1 92 ? 2.160 -13.579 -3.112 1.00 85.62 92 HIS A CA 1
ATOM 736 C C . HIS A 1 92 ? 2.486 -12.490 -4.120 1.00 85.62 92 HIS A C 1
ATOM 738 O O . HIS A 1 92 ? 2.911 -12.756 -5.238 1.00 85.62 92 HIS A O 1
ATOM 744 N N . VAL A 1 93 ? 2.263 -11.251 -3.718 1.00 89.25 93 VAL A N 1
ATOM 745 C CA . VAL A 1 93 ? 2.468 -10.067 -4.533 1.00 89.25 93 VAL A CA 1
ATOM 746 C C . VAL A 1 93 ? 3.876 -9.521 -4.302 1.00 89.25 93 VAL A C 1
ATOM 748 O O . VAL A 1 93 ? 4.316 -9.369 -3.158 1.00 89.25 93 VAL A O 1
ATOM 751 N N . VAL A 1 94 ? 4.574 -9.219 -5.395 1.00 90.19 94 VAL A N 1
ATOM 752 C CA . VAL A 1 94 ? 5.926 -8.657 -5.412 1.00 90.19 94 VAL A CA 1
ATOM 753 C C . VAL A 1 94 ? 5.878 -7.276 -6.067 1.00 90.19 94 VAL A C 1
ATOM 755 O O . VAL A 1 94 ? 5.759 -7.185 -7.292 1.00 90.19 94 VAL A O 1
ATOM 758 N N . PRO A 1 95 ? 5.945 -6.193 -5.276 1.00 92.56 95 PRO A N 1
ATOM 759 C CA . PRO A 1 95 ? 6.148 -4.863 -5.824 1.00 92.56 95 PRO A CA 1
ATOM 760 C C . PRO A 1 95 ? 7.598 -4.696 -6.295 1.00 92.56 95 PRO A C 1
ATOM 762 O O . PRO A 1 95 ? 8.540 -5.064 -5.587 1.00 92.56 95 PRO A O 1
ATOM 765 N N . VAL A 1 96 ? 7.768 -4.121 -7.483 1.00 92.56 96 VAL A N 1
ATOM 766 C CA . VAL A 1 96 ? 9.059 -3.876 -8.129 1.00 92.56 96 VAL A CA 1
ATOM 767 C C . VAL A 1 96 ? 9.142 -2.421 -8.562 1.00 92.56 96 VAL A C 1
ATOM 769 O O . VAL A 1 96 ? 8.267 -1.935 -9.268 1.00 92.56 96 VAL A O 1
ATOM 772 N N . TYR A 1 97 ? 10.212 -1.733 -8.189 1.00 94.56 97 TYR A N 1
ATOM 773 C CA . TYR A 1 97 ? 10.580 -0.431 -8.723 1.00 94.56 97 TYR A CA 1
ATOM 774 C C . TYR A 1 97 ? 11.608 -0.611 -9.840 1.00 94.56 97 TYR A C 1
ATOM 776 O O . TYR A 1 97 ? 12.695 -1.142 -9.609 1.00 94.56 97 TYR A O 1
ATOM 784 N N . VAL A 1 98 ? 11.255 -0.200 -11.055 1.00 94.62 98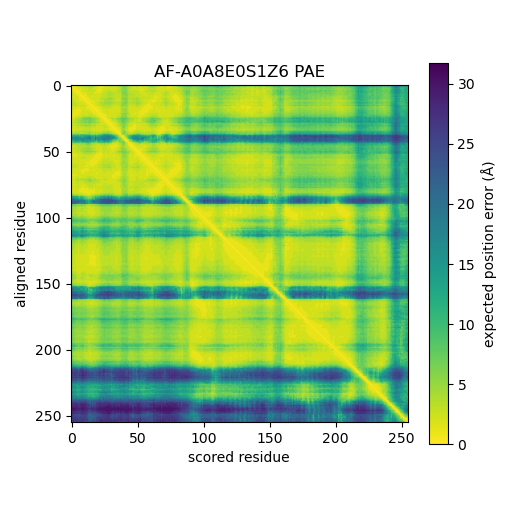 VAL A N 1
ATOM 785 C CA . VAL A 1 98 ? 12.037 -0.446 -12.269 1.00 94.62 98 VAL A CA 1
ATOM 786 C C . VAL A 1 98 ? 12.760 0.823 -12.700 1.00 94.62 98 VAL A C 1
ATOM 788 O O . VAL A 1 98 ? 12.139 1.862 -12.918 1.00 94.62 98 VAL A O 1
ATOM 791 N N . ILE A 1 99 ? 14.073 0.727 -12.877 1.00 95.56 99 ILE A N 1
ATOM 792 C CA . ILE A 1 99 ? 14.949 1.810 -13.325 1.00 95.56 99 ILE A CA 1
ATOM 793 C C . ILE A 1 99 ? 15.462 1.453 -14.724 1.00 95.56 99 ILE A C 1
ATOM 795 O O . ILE A 1 99 ? 16.027 0.380 -14.909 1.00 95.56 99 ILE A O 1
ATOM 799 N N . CYS A 1 100 ? 15.238 2.329 -15.707 1.00 94.88 100 CYS A N 1
ATOM 800 C CA . CYS A 1 100 ? 15.752 2.160 -17.075 1.00 94.88 100 CYS A CA 1
ATOM 801 C C . CYS A 1 100 ? 17.285 2.270 -17.107 1.00 94.88 100 CYS A C 1
ATOM 803 O O . CYS A 1 100 ? 17.871 2.887 -16.217 1.00 94.88 100 CYS A O 1
ATOM 805 N N . ALA A 1 101 ? 17.924 1.720 -18.139 1.00 96.50 101 ALA A N 1
ATOM 806 C CA . ALA A 1 101 ? 19.383 1.628 -18.253 1.00 96.50 101 ALA A CA 1
ATOM 807 C C . ALA A 1 101 ? 20.095 2.994 -18.183 1.00 96.50 101 ALA A C 1
ATOM 809 O O . ALA A 1 101 ? 21.159 3.117 -17.584 1.00 96.50 101 ALA A O 1
ATOM 810 N N . ASP A 1 102 ? 19.483 4.019 -18.769 1.00 95.44 102 ASP A N 1
ATOM 811 C CA . ASP A 1 102 ? 19.915 5.421 -18.802 1.00 95.44 102 ASP A CA 1
ATOM 812 C C . ASP A 1 102 ? 19.079 6.319 -17.862 1.00 95.44 102 ASP A C 1
ATOM 814 O O . ASP A 1 102 ? 19.153 7.548 -17.917 1.00 95.44 102 ASP A O 1
ATOM 818 N N . GLY A 1 103 ? 18.266 5.718 -16.986 1.00 90.56 103 GLY A N 1
ATOM 819 C CA . GLY A 1 103 ? 17.410 6.424 -16.040 1.00 90.56 103 GLY A CA 1
ATOM 820 C C . GLY A 1 103 ? 18.118 6.759 -14.727 1.00 90.56 103 GLY A C 1
ATOM 821 O O . GLY A 1 103 ? 18.844 5.945 -14.167 1.00 90.56 103 GLY A O 1
ATOM 822 N N . SER A 1 104 ? 17.821 7.930 -14.157 1.00 90.69 104 SER A N 1
ATOM 823 C CA . SER A 1 104 ? 18.386 8.346 -12.861 1.00 90.69 104 SER A CA 1
ATOM 824 C C . SER A 1 104 ? 17.853 7.550 -11.662 1.00 90.69 104 SER A C 1
ATOM 826 O O . SER A 1 104 ? 18.400 7.635 -10.568 1.00 90.69 104 SER A O 1
ATOM 828 N N . GLY A 1 105 ? 16.750 6.814 -11.835 1.00 91.25 105 GLY A N 1
ATOM 829 C CA . GLY A 1 105 ? 16.060 6.114 -10.749 1.00 91.25 105 GLY A CA 1
ATOM 830 C C . GLY A 1 105 ? 15.228 7.020 -9.838 1.00 91.25 105 GLY A C 1
ATOM 831 O O . GLY A 1 105 ? 14.617 6.520 -8.893 1.00 91.25 105 GLY A O 1
ATOM 832 N N . HIS A 1 106 ? 15.154 8.322 -10.126 1.00 93.00 106 HIS A N 1
ATOM 833 C CA . HIS A 1 106 ? 14.301 9.252 -9.392 1.00 93.00 106 HIS A CA 1
ATOM 834 C C . HIS A 1 106 ? 12.869 9.248 -9.931 1.00 93.00 106 HIS A C 1
ATOM 836 O O . HIS A 1 106 ? 12.667 9.315 -11.148 1.00 93.00 106 HIS A O 1
ATOM 842 N N . PHE A 1 107 ? 11.880 9.228 -9.039 1.00 90.25 107 PHE A N 1
ATOM 843 C CA . PHE A 1 107 ? 10.481 9.442 -9.416 1.00 90.25 107 PHE A CA 1
ATOM 844 C C 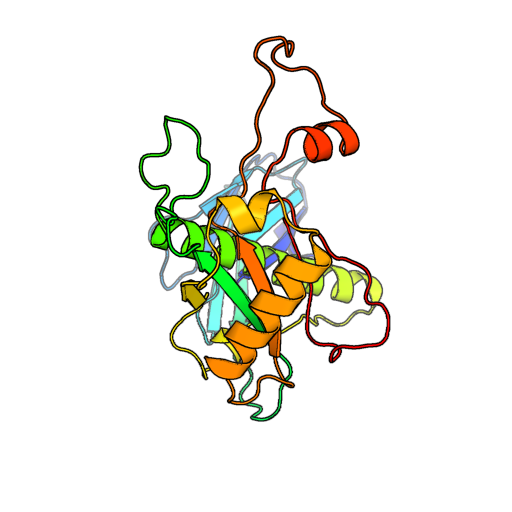. PHE A 1 107 ? 10.167 10.941 -9.508 1.00 90.25 107 PHE A C 1
ATOM 846 O O . PHE A 1 107 ? 10.907 11.784 -9.000 1.00 90.25 107 PHE A O 1
ATOM 853 N N . GLN A 1 108 ? 9.067 11.290 -10.174 1.00 87.19 108 GLN A N 1
ATOM 854 C CA . GLN A 1 108 ? 8.620 12.679 -10.228 1.00 87.19 108 GLN A CA 1
ATOM 855 C C . GLN A 1 108 ? 8.072 13.119 -8.872 1.00 87.19 108 GLN A C 1
ATOM 857 O O . GLN A 1 108 ? 7.136 12.514 -8.352 1.00 87.19 108 GLN A O 1
ATOM 862 N N . ALA A 1 109 ? 8.620 14.199 -8.329 1.00 85.56 109 ALA A N 1
ATOM 863 C CA . ALA A 1 109 ? 8.176 14.767 -7.070 1.00 85.56 109 ALA A CA 1
ATOM 864 C C . ALA A 1 109 ? 8.106 16.301 -7.144 1.00 85.56 109 ALA A C 1
ATOM 866 O O . ALA A 1 109 ? 8.815 16.891 -7.963 1.00 85.56 109 ALA A O 1
ATOM 867 N N . PRO A 1 110 ? 7.275 16.941 -6.299 1.00 84.00 110 PRO A N 1
ATOM 868 C CA . PRO A 1 110 ? 7.318 18.385 -6.085 1.00 84.00 110 PRO A CA 1
ATOM 869 C C . PRO A 1 110 ? 8.704 18.850 -5.625 1.00 84.00 110 PRO A C 1
ATOM 871 O O . PRO A 1 110 ? 9.452 18.074 -5.027 1.00 84.00 110 PRO A O 1
ATOM 874 N N . VAL A 1 111 ? 9.031 20.119 -5.878 1.00 80.00 111 VAL A N 1
ATOM 875 C CA . VAL A 1 111 ? 10.356 20.703 -5.593 1.00 80.00 111 VAL A CA 1
ATOM 876 C C . VAL A 1 111 ? 10.677 20.679 -4.095 1.00 80.00 111 VAL A C 1
ATOM 878 O O . VAL A 1 111 ? 11.833 20.557 -3.700 1.00 80.00 111 VAL A O 1
ATOM 881 N N . GLU A 1 112 ? 9.649 20.740 -3.253 1.00 85.50 112 GLU A N 1
ATOM 882 C CA . GLU A 1 112 ? 9.754 20.708 -1.796 1.00 85.50 112 GLU A CA 1
ATOM 883 C C . GLU A 1 112 ? 10.148 19.320 -1.270 1.00 85.50 112 GLU A C 1
ATOM 885 O O . GLU A 1 112 ? 10.618 19.194 -0.136 1.00 85.50 112 GLU A O 1
ATOM 890 N N . LEU A 1 113 ? 9.960 18.263 -2.071 1.00 83.69 113 LEU A N 1
ATOM 891 C CA . LEU A 1 113 ? 10.365 16.918 -1.692 1.00 83.69 113 LEU A CA 1
ATOM 892 C C . LEU A 1 113 ? 11.834 16.686 -2.051 1.00 83.69 113 LEU A C 1
ATOM 894 O O . LEU A 1 113 ? 12.192 16.437 -3.199 1.00 83.69 113 LEU A O 1
ATOM 898 N N . THR A 1 114 ? 12.675 16.676 -1.024 1.00 77.94 114 THR A N 1
ATOM 899 C CA . THR A 1 114 ? 14.128 16.533 -1.166 1.00 77.94 114 THR A CA 1
ATOM 900 C C . THR A 1 114 ? 14.590 15.117 -1.520 1.00 77.94 114 THR A C 1
ATOM 902 O O . THR A 1 114 ? 15.650 14.963 -2.121 1.00 77.94 114 THR A O 1
ATOM 905 N N . ASP A 1 115 ? 13.811 14.081 -1.185 1.00 87.50 115 ASP A N 1
ATOM 906 C CA . ASP A 1 115 ? 14.146 12.679 -1.469 1.00 87.50 115 ASP A CA 1
ATOM 907 C C . ASP A 1 115 ? 13.171 12.060 -2.482 1.00 87.50 115 ASP A C 1
ATOM 909 O O . ASP A 1 115 ? 12.064 11.623 -2.146 1.00 87.50 115 ASP A O 1
ATOM 913 N N . SER A 1 116 ? 13.61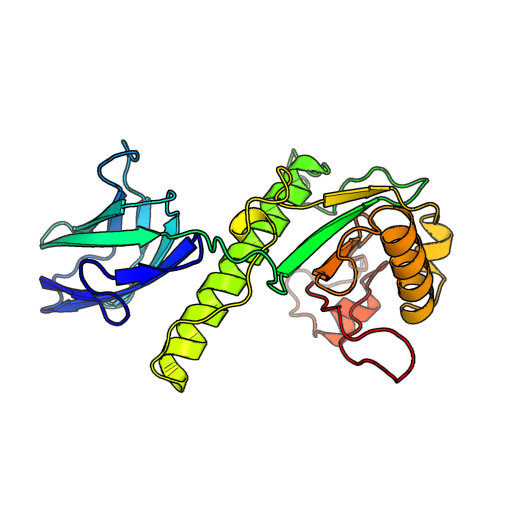1 12.028 -3.740 1.00 89.62 116 SER A N 1
ATOM 914 C CA . SER A 1 116 ? 12.923 11.375 -4.857 1.00 89.62 116 SER A CA 1
ATOM 915 C C . SER A 1 116 ? 13.637 10.113 -5.353 1.00 89.62 116 SER A C 1
ATOM 917 O O . SER A 1 116 ? 13.292 9.588 -6.410 1.00 89.62 116 SER A O 1
ATOM 919 N N . GLY A 1 117 ? 14.638 9.620 -4.617 1.00 93.56 117 GLY A N 1
ATOM 920 C CA . GLY A 1 117 ? 15.442 8.470 -5.023 1.00 93.56 117 GLY A CA 1
ATOM 921 C C . GLY A 1 117 ? 14.710 7.128 -4.901 1.00 93.56 117 GLY A C 1
ATOM 922 O O . GLY A 1 117 ? 13.584 7.027 -4.404 1.00 93.56 117 GLY A O 1
ATOM 923 N N . SER A 1 118 ? 15.389 6.053 -5.307 1.00 91.06 118 SER A N 1
ATOM 924 C CA . SER A 1 118 ? 14.848 4.685 -5.283 1.00 91.06 118 SER A CA 1
ATOM 925 C C . SER A 1 118 ? 14.459 4.202 -3.878 1.00 91.06 118 SER A C 1
ATOM 927 O O . SER A 1 118 ? 13.480 3.471 -3.723 1.00 91.06 118 SER A O 1
ATOM 929 N N . HIS A 1 119 ? 15.161 4.652 -2.833 1.00 90.19 119 HIS A N 1
ATOM 930 C CA . HIS A 1 119 ? 14.820 4.333 -1.441 1.00 90.19 119 HIS A CA 1
ATOM 931 C C . HIS A 1 119 ? 13.496 4.968 -0.999 1.00 90.19 119 HIS A C 1
ATOM 933 O O . HIS A 1 119 ? 12.640 4.289 -0.422 1.00 90.19 119 HIS A O 1
ATOM 939 N N . ALA A 1 120 ? 13.289 6.252 -1.304 1.00 91.44 120 ALA A N 1
ATOM 940 C CA . ALA A 1 120 ? 12.016 6.924 -1.056 1.00 91.44 120 ALA A CA 1
ATOM 941 C C . ALA A 1 120 ? 10.877 6.300 -1.869 1.00 91.44 120 ALA A C 1
ATOM 943 O O . ALA A 1 120 ? 9.795 6.076 -1.317 1.00 91.44 120 ALA A O 1
ATOM 944 N N . ALA A 1 121 ? 11.128 5.956 -3.138 1.00 92.19 121 ALA A N 1
ATOM 945 C CA . ALA A 1 121 ? 10.160 5.257 -3.981 1.00 92.19 121 ALA A CA 1
ATOM 946 C C . ALA A 1 121 ? 9.715 3.942 -3.331 1.00 92.19 121 ALA A C 1
ATOM 948 O O . ALA A 1 121 ? 8.523 3.716 -3.125 1.00 92.19 121 ALA A O 1
ATOM 949 N N . ARG A 1 122 ? 10.676 3.116 -2.901 1.00 91.62 122 ARG A N 1
ATOM 950 C CA . ARG A 1 122 ? 10.424 1.832 -2.238 1.00 91.62 122 ARG A CA 1
ATOM 951 C C . ARG A 1 122 ? 9.545 1.984 -0.994 1.00 91.62 122 ARG A C 1
ATOM 953 O O . ARG A 1 122 ? 8.583 1.236 -0.828 1.00 91.62 122 ARG A O 1
A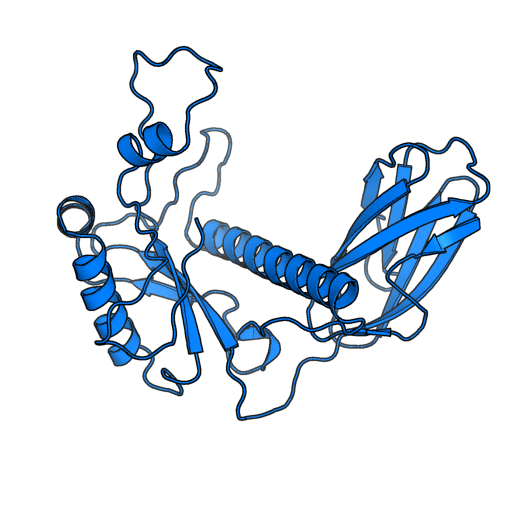TOM 960 N N . LYS A 1 123 ? 9.841 2.962 -0.127 1.00 90.31 123 LYS A N 1
ATOM 961 C CA . LYS A 1 123 ? 9.037 3.240 1.079 1.00 90.31 123 LYS A CA 1
ATOM 962 C C . LYS A 1 123 ? 7.596 3.614 0.732 1.00 90.31 123 LYS A C 1
ATOM 964 O O . LYS A 1 123 ? 6.668 3.094 1.350 1.00 90.31 123 LYS A O 1
ATOM 969 N N . ARG A 1 124 ? 7.412 4.493 -0.258 1.00 92.06 124 ARG A N 1
ATOM 970 C CA . ARG A 1 124 ? 6.091 4.946 -0.724 1.00 92.06 124 ARG A CA 1
ATOM 971 C C . ARG A 1 124 ? 5.287 3.800 -1.331 1.00 92.06 124 ARG A C 1
ATOM 973 O O . ARG A 1 124 ? 4.149 3.589 -0.921 1.00 92.06 124 ARG A O 1
ATOM 980 N N . ILE A 1 125 ? 5.903 3.027 -2.226 1.00 92.94 125 ILE A N 1
ATOM 981 C CA . ILE A 1 125 ? 5.296 1.842 -2.844 1.00 92.94 125 ILE A CA 1
ATOM 982 C C . ILE A 1 125 ? 4.836 0.875 -1.760 1.00 92.94 125 ILE A C 1
ATOM 984 O O . ILE A 1 125 ? 3.685 0.451 -1.759 1.00 92.94 125 ILE A O 1
ATOM 988 N N . ILE A 1 126 ? 5.690 0.569 -0.783 1.00 91.31 126 ILE A N 1
ATOM 989 C CA . ILE A 1 126 ? 5.325 -0.387 0.263 1.00 91.31 126 ILE A CA 1
ATOM 990 C C . ILE A 1 126 ? 4.213 0.105 1.164 1.00 91.31 126 ILE A C 1
ATOM 992 O O . ILE A 1 126 ? 3.328 -0.674 1.523 1.00 91.31 126 ILE A O 1
ATOM 996 N N . PHE A 1 127 ? 4.219 1.386 1.507 1.00 91.56 127 PHE A N 1
ATOM 997 C CA . PHE A 1 127 ? 3.103 1.969 2.228 1.00 91.56 127 PHE A CA 1
ATOM 998 C C . PHE A 1 127 ? 1.795 1.850 1.428 1.00 91.56 127 PHE A C 1
ATOM 1000 O O . PHE A 1 127 ? 0.797 1.381 1.974 1.00 91.56 127 PHE A O 1
ATOM 1007 N N . GLY A 1 128 ? 1.819 2.161 0.128 1.00 93.75 128 GLY A N 1
ATOM 1008 C CA . GLY A 1 128 ? 0.675 1.990 -0.774 1.00 93.75 128 GLY A CA 1
ATOM 1009 C C . GLY A 1 128 ? 0.188 0.540 -0.860 1.00 93.75 128 GLY A C 1
ATOM 1010 O O . GLY A 1 128 ? -1.004 0.274 -0.720 1.00 93.75 128 GLY A O 1
ATOM 1011 N N . MET A 1 129 ? 1.106 -0.419 -0.987 1.00 92.69 129 MET A N 1
ATOM 1012 C CA . MET A 1 129 ? 0.782 -1.846 -1.006 1.00 92.69 129 MET A CA 1
ATOM 1013 C C . MET A 1 129 ? 0.124 -2.316 0.297 1.00 92.69 129 MET A C 1
ATOM 1015 O O . MET A 1 129 ? -0.846 -3.073 0.258 1.00 92.69 129 MET A O 1
ATOM 1019 N N . ARG A 1 130 ? 0.607 -1.844 1.453 1.00 92.19 130 ARG A N 1
ATOM 1020 C CA . ARG A 1 130 ? -0.001 -2.143 2.759 1.00 92.19 130 ARG A CA 1
ATOM 1021 C C . ARG A 1 130 ? -1.388 -1.524 2.888 1.00 92.19 130 ARG A C 1
ATOM 1023 O O . ARG A 1 130 ? -2.290 -2.198 3.366 1.00 92.19 130 ARG A O 1
ATOM 1030 N N . LEU A 1 131 ? -1.579 -0.286 2.426 1.00 94.81 131 LEU A N 1
ATOM 1031 C CA . LEU A 1 131 ? -2.904 0.336 2.375 1.00 94.81 131 LEU A CA 1
ATOM 1032 C C . LEU A 1 131 ? -3.870 -0.485 1.517 1.00 94.81 131 LEU A C 1
ATOM 1034 O O . LE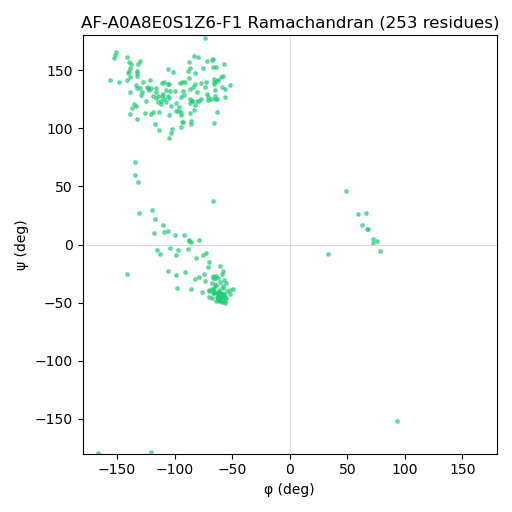U A 1 131 ? -4.997 -0.737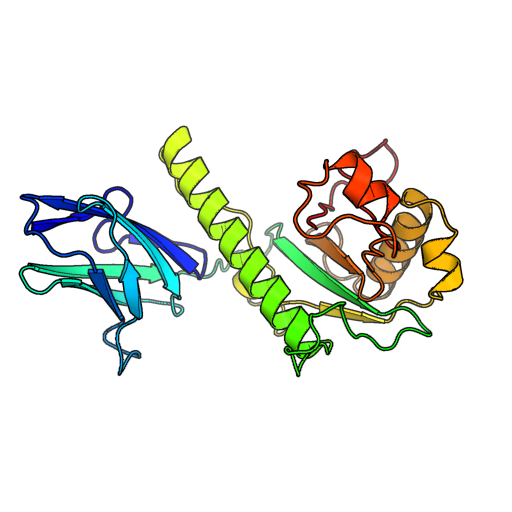 1.944 1.00 94.81 131 LEU A O 1
ATOM 1038 N N . LEU A 1 132 ? -3.429 -0.943 0.343 1.00 94.50 132 LEU A N 1
ATOM 1039 C CA . LEU A 1 132 ? -4.241 -1.780 -0.536 1.00 94.50 132 LEU A CA 1
ATOM 1040 C C . LEU A 1 132 ? -4.608 -3.111 0.134 1.00 94.50 132 LEU A C 1
ATOM 1042 O O . LEU A 1 132 ? -5.767 -3.519 0.056 1.00 94.50 132 LEU A O 1
ATOM 1046 N N . GLN A 1 133 ? -3.672 -3.754 0.843 1.00 92.94 133 GLN A N 1
ATOM 1047 C CA . GLN A 1 133 ? -3.975 -4.940 1.652 1.00 92.94 133 GLN A CA 1
ATOM 1048 C C . GLN A 1 133 ? -5.030 -4.642 2.722 1.00 92.94 133 GLN A C 1
ATOM 1050 O O . GLN A 1 133 ? -6.011 -5.375 2.825 1.00 92.94 133 GLN A O 1
ATOM 1055 N N . SER A 1 134 ? -4.866 -3.562 3.495 1.00 94.56 134 SER A N 1
ATOM 1056 C CA . SER A 1 134 ? -5.819 -3.184 4.545 1.00 94.56 134 SER A CA 1
ATOM 1057 C C . SER A 1 134 ? -7.215 -2.959 3.975 1.00 94.56 134 SER A C 1
ATOM 1059 O O . SER A 1 134 ? -8.191 -3.480 4.500 1.00 94.56 134 SER A O 1
ATOM 1061 N N . LEU A 1 135 ? -7.322 -2.186 2.893 1.00 95.25 135 LEU A N 1
ATOM 1062 C CA . LEU A 1 135 ? -8.603 -1.870 2.267 1.00 95.25 135 LEU A CA 1
ATOM 1063 C C . LEU A 1 135 ? -9.259 -3.119 1.676 1.00 95.25 135 LEU A C 1
ATOM 1065 O O . LEU A 1 135 ? -10.458 -3.311 1.856 1.00 95.25 135 LEU A O 1
ATOM 1069 N N . THR A 1 136 ? -8.476 -3.992 1.039 1.00 94.81 136 THR A N 1
ATOM 1070 C CA . THR A 1 136 ? -8.965 -5.278 0.523 1.00 94.81 136 THR A CA 1
ATOM 1071 C C . THR A 1 136 ? -9.506 -6.146 1.658 1.00 94.81 136 THR A C 1
ATOM 1073 O O . THR A 1 136 ? -10.630 -6.631 1.566 1.00 94.81 136 THR A O 1
ATOM 1076 N N . ALA A 1 137 ? -8.756 -6.267 2.757 1.00 94.06 137 ALA A N 1
ATOM 1077 C CA . ALA A 1 137 ? -9.156 -7.028 3.936 1.00 94.06 137 ALA A CA 1
ATOM 1078 C C . ALA A 1 137 ? -10.460 -6.524 4.562 1.00 94.06 137 ALA A C 1
ATOM 1080 O O . ALA A 1 137 ? -11.335 -7.319 4.899 1.00 94.06 137 ALA A O 1
ATOM 1081 N N . GLU A 1 138 ? -10.608 -5.205 4.698 1.00 93.56 138 GLU A N 1
ATOM 1082 C CA . GLU A 1 138 ? -11.813 -4.607 5.274 1.00 93.56 138 GLU A CA 1
ATOM 1083 C C . GLU A 1 138 ? -13.023 -4.658 4.341 1.00 93.56 138 GLU A C 1
ATOM 1085 O O . GLU A 1 138 ? -14.150 -4.752 4.825 1.00 93.56 138 GLU A O 1
ATOM 1090 N N . ASN A 1 139 ? -12.811 -4.589 3.027 1.00 94.06 139 ASN A N 1
ATOM 1091 C CA . ASN A 1 139 ? -13.891 -4.743 2.056 1.00 94.06 139 ASN A CA 1
ATOM 1092 C C . ASN A 1 139 ? -14.381 -6.194 2.023 1.00 94.06 139 ASN A C 1
ATOM 1094 O O . ASN A 1 139 ? -15.581 -6.426 2.092 1.00 94.06 139 ASN A O 1
ATOM 1098 N N . LEU A 1 140 ? -13.472 -7.175 2.005 1.00 94.38 140 LEU A N 1
ATOM 1099 C CA . LEU A 1 140 ? -13.854 -8.589 2.051 1.00 94.38 140 LEU A CA 1
ATOM 1100 C C . LEU A 1 140 ? -14.526 -8.962 3.377 1.00 94.38 140 LEU A C 1
ATOM 1102 O O . LEU A 1 140 ? -15.498 -9.707 3.360 1.00 94.38 140 LEU A O 1
ATOM 1106 N N . LEU A 1 141 ? -14.111 -8.367 4.500 1.00 93.94 141 LEU A N 1
ATOM 1107 C CA . LEU A 1 141 ? -14.833 -8.524 5.764 1.00 93.94 141 LEU A CA 1
ATOM 1108 C C . LEU A 1 141 ? -16.272 -8.000 5.671 1.00 93.94 141 LEU A C 1
ATOM 1110 O O . LEU A 1 141 ? -17.182 -8.641 6.185 1.00 93.94 141 LEU A O 1
ATOM 1114 N N . ALA A 1 142 ? -16.474 -6.831 5.059 1.00 91.75 142 ALA A N 1
ATOM 1115 C CA . ALA A 1 142 ? -17.797 -6.222 4.954 1.00 91.75 142 ALA A CA 1
ATOM 1116 C C . ALA A 1 142 ? -18.744 -7.029 4.051 1.00 91.75 142 ALA A C 1
ATOM 1118 O O . ALA A 1 142 ? -19.919 -7.157 4.378 1.00 91.75 142 ALA A O 1
ATOM 1119 N N . GLU A 1 143 ? -18.228 -7.582 2.953 1.00 94.62 143 GLU A N 1
ATOM 1120 C CA . GLU A 1 143 ? -19.026 -8.319 1.966 1.00 94.62 143 GLU A CA 1
ATOM 1121 C C . GLU A 1 143 ? -19.206 -9.801 2.322 1.00 94.62 143 GLU A C 1
ATOM 1123 O O . GLU A 1 143 ? -20.271 -10.373 2.105 1.00 94.62 143 GLU A O 1
ATOM 1128 N N . LEU A 1 144 ? -18.164 -10.444 2.859 1.00 95.19 144 LEU A N 1
ATOM 1129 C CA . LEU A 1 144 ? -18.116 -11.898 3.059 1.00 95.19 144 LEU A CA 1
ATOM 1130 C C . LEU A 1 144 ? -18.125 -12.313 4.534 1.00 95.19 144 LEU A C 1
ATOM 1132 O O . LEU A 1 144 ? -18.196 -13.502 4.832 1.00 95.19 144 LEU A O 1
ATOM 1136 N N . GLY A 1 145 ? -18.005 -11.367 5.469 1.00 91.12 145 GLY A N 1
ATOM 1137 C CA . GLY A 1 145 ? -17.877 -11.662 6.900 1.00 91.12 145 GLY A CA 1
ATOM 1138 C C . GLY A 1 145 ? -16.517 -12.243 7.304 1.00 91.12 145 GLY A C 1
ATOM 1139 O O . GLY A 1 145 ? -16.292 -12.499 8.486 1.00 91.12 145 GLY A O 1
ATOM 1140 N N . GLU A 1 146 ? -15.587 -12.407 6.359 1.00 89.81 146 GLU A N 1
ATOM 1141 C CA . GLU A 1 146 ? -14.240 -12.922 6.596 1.00 89.81 146 GLU A CA 1
ATOM 1142 C C . GLU A 1 146 ? -13.177 -11.907 6.173 1.00 89.81 146 GLU A C 1
ATOM 1144 O O . GLU A 1 146 ? -13.216 -11.318 5.093 1.00 89.81 146 GLU A O 1
ATOM 1149 N N . ARG A 1 147 ? -12.179 -11.717 7.037 1.00 90.44 147 ARG A N 1
ATOM 1150 C CA . ARG A 1 147 ? -11.042 -10.848 6.754 1.00 90.44 147 ARG A CA 1
ATOM 1151 C C . ARG A 1 147 ? -9.967 -11.619 5.990 1.00 90.44 147 ARG A C 1
ATOM 1153 O O . ARG A 1 147 ? -9.176 -12.348 6.587 1.00 90.44 147 ARG A O 1
ATOM 1160 N N . SER A 1 148 ? -9.883 -11.378 4.688 1.00 89.56 148 SER A N 1
ATOM 1161 C CA . SER A 1 148 ? -8.873 -11.982 3.814 1.00 89.56 148 SER A CA 1
ATOM 1162 C C . SER A 1 148 ? -8.230 -10.924 2.922 1.00 89.56 148 SER A C 1
ATOM 1164 O O . SER A 1 148 ? -8.869 -9.960 2.529 1.00 89.56 148 SER A O 1
ATOM 1166 N N . THR A 1 149 ? -6.956 -11.081 2.579 1.00 92.12 149 THR A N 1
ATOM 1167 C CA . THR A 1 149 ? -6.262 -10.210 1.618 1.00 92.12 149 THR A CA 1
ATOM 1168 C C . THR A 1 149 ? -5.160 -10.994 0.914 1.00 92.12 149 THR A C 1
ATOM 1170 O O . THR A 1 149 ? -4.781 -12.084 1.351 1.00 92.12 149 THR A O 1
ATOM 1173 N N . PHE A 1 150 ? -4.636 -10.445 -0.180 1.00 89.88 150 PHE A N 1
ATOM 1174 C CA . PHE A 1 150 ? -3.419 -10.954 -0.799 1.00 89.88 150 PHE A CA 1
ATOM 1175 C C . PHE A 1 150 ? -2.218 -10.788 0.143 1.00 89.88 150 PHE A C 1
ATOM 1177 O O . PHE A 1 150 ? -2.176 -9.872 0.967 1.00 89.88 150 PHE A O 1
ATOM 1184 N N . LEU A 1 151 ? -1.222 -11.659 -0.007 1.00 87.50 151 LEU A N 1
ATOM 1185 C CA . LEU A 1 151 ? 0.029 -11.606 0.750 1.00 87.50 151 LEU A CA 1
ATOM 1186 C C . LEU A 1 151 ? 1.062 -10.779 -0.006 1.00 87.50 151 LEU A C 1
ATOM 1188 O O . LEU A 1 151 ? 1.174 -10.929 -1.220 1.00 87.50 151 LEU A O 1
ATOM 1192 N N . LEU A 1 152 ? 1.840 -9.956 0.690 1.00 86.25 152 LEU A N 1
ATOM 1193 C CA . LEU A 1 152 ? 3.07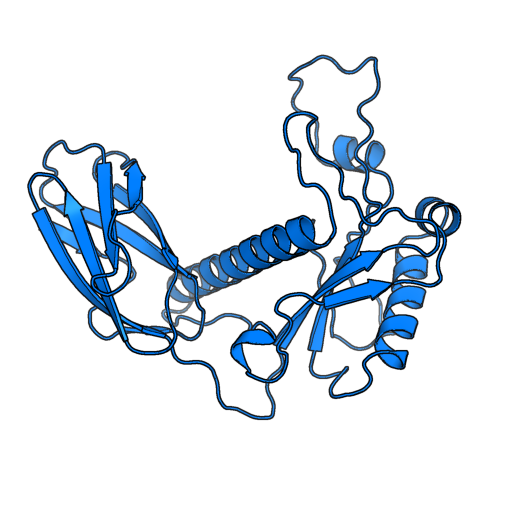0 -9.389 0.141 1.00 86.25 152 LEU A CA 1
ATOM 1194 C C . LEU A 1 152 ? 4.227 -10.353 0.391 1.00 86.25 152 LEU A C 1
ATOM 1196 O O . LEU A 1 152 ? 4.178 -11.154 1.320 1.00 86.25 152 LEU A O 1
ATOM 1200 N N . CYS A 1 153 ? 5.297 -10.267 -0.400 1.00 74.25 153 CYS A N 1
ATOM 1201 C CA . CYS A 1 153 ? 6.445 -11.165 -0.235 1.00 74.25 153 CYS A CA 1
ATOM 1202 C C . CYS A 1 153 ? 7.047 -11.154 1.190 1.00 74.25 153 CYS A C 1
ATOM 1204 O O . CYS A 1 153 ? 7.446 -12.193 1.721 1.00 74.25 153 CYS A O 1
ATOM 1206 N N . ARG A 1 154 ? 7.010 -9.997 1.864 1.00 67.50 154 ARG A N 1
ATOM 1207 C CA . ARG A 1 154 ? 7.383 -9.846 3.281 1.00 67.50 154 ARG A CA 1
ATOM 1208 C C . ARG A 1 154 ? 6.560 -10.742 4.217 1.00 67.50 154 ARG A C 1
ATOM 1210 O O . ARG A 1 154 ? 7.095 -11.270 5.187 1.00 67.50 154 ARG A O 1
ATOM 1217 N N . ASP A 1 155 ? 5.280 -10.943 3.914 1.00 57.16 155 ASP A N 1
ATOM 1218 C CA . ASP A 1 155 ? 4.325 -11.694 4.742 1.00 57.16 155 ASP A CA 1
ATOM 1219 C C . ASP A 1 155 ? 4.485 -13.222 4.597 1.00 57.16 155 ASP A C 1
ATOM 1221 O O . ASP A 1 155 ? 3.709 -13.988 5.176 1.00 57.16 155 ASP A O 1
ATOM 1225 N N . VAL A 1 156 ? 5.494 -13.657 3.829 1.00 57.12 156 VAL A N 1
ATOM 1226 C CA . VAL A 1 156 ? 5.896 -15.060 3.624 1.00 57.12 156 VAL A CA 1
ATOM 1227 C C . VAL A 1 156 ? 7.310 -15.331 4.179 1.00 57.12 156 VAL A C 1
ATOM 1229 O O . VAL A 1 156 ? 7.764 -16.469 4.185 1.00 57.12 156 VAL A O 1
ATOM 1232 N N . GLY A 1 157 ? 8.025 -14.308 4.673 1.00 57.53 157 GLY A N 1
ATOM 1233 C CA . GLY A 1 157 ? 9.360 -14.458 5.276 1.00 57.53 157 GLY A CA 1
ATOM 1234 C C . GLY A 1 157 ? 10.481 -14.867 4.307 1.00 57.53 157 GLY A C 1
ATOM 1235 O O . GLY A 1 157 ? 11.545 -15.276 4.762 1.00 57.53 157 GLY A O 1
ATOM 1236 N N . GLN A 1 158 ? 10.249 -14.785 2.990 1.00 52.22 158 GLN A N 1
ATOM 1237 C CA . GLN A 1 158 ? 11.167 -15.291 1.956 1.00 52.22 158 GLN A CA 1
ATOM 1238 C C . GLN A 1 158 ? 12.061 -14.218 1.318 1.00 52.22 158 GLN A C 1
ATOM 1240 O O . GLN A 1 158 ? 13.151 -14.544 0.858 1.00 52.22 158 GLN A O 1
ATOM 1245 N N . LEU A 1 159 ? 11.638 -12.949 1.298 1.00 51.75 159 LEU A N 1
ATOM 1246 C CA . LEU A 1 159 ? 12.472 -11.833 0.842 1.00 51.75 159 LEU A CA 1
ATOM 1247 C C . LEU A 1 159 ? 12.741 -10.872 1.999 1.00 51.75 159 LEU A C 1
ATOM 1249 O O . LEU A 1 159 ? 11.818 -10.437 2.690 1.00 51.75 159 LEU A O 1
ATOM 1253 N N . THR A 1 160 ? 14.012 -10.508 2.172 1.00 54.03 160 THR A N 1
ATOM 1254 C CA . THR A 1 160 ? 14.424 -9.386 3.028 1.00 54.03 160 THR A CA 1
ATOM 1255 C C . THR A 1 160 ? 13.947 -8.056 2.447 1.00 54.03 160 THR A C 1
ATOM 1257 O O . THR A 1 160 ? 13.660 -7.119 3.196 1.00 54.03 160 THR A O 1
ATOM 1260 N N . ASP A 1 161 ? 13.804 -7.981 1.117 1.00 57.69 161 ASP A N 1
ATOM 1261 C CA . ASP A 1 161 ? 13.406 -6.766 0.429 1.00 57.69 161 ASP A CA 1
ATOM 1262 C C . ASP A 1 161 ? 11.900 -6.640 0.190 1.00 57.69 161 ASP A C 1
ATOM 1264 O O . ASP A 1 161 ? 11.317 -7.252 -0.697 1.00 57.69 161 ASP A O 1
ATOM 1268 N N . GLU A 1 162 ? 11.278 -5.769 0.988 1.00 76.06 162 GLU A N 1
ATOM 1269 C CA . GLU A 1 162 ? 9.852 -5.431 0.924 1.00 76.06 162 GLU A CA 1
ATOM 1270 C C . GLU A 1 162 ? 9.365 -5.019 -0.489 1.00 76.06 162 GLU A C 1
ATOM 1272 O O . GLU A 1 162 ? 8.285 -5.446 -0.883 1.00 76.06 162 GLU A O 1
ATOM 1277 N N . CYS A 1 163 ? 10.158 -4.259 -1.260 1.00 89.44 163 CYS A N 1
ATOM 1278 C CA . CYS A 1 163 ? 9.926 -3.926 -2.676 1.00 89.44 163 CYS A CA 1
ATOM 1279 C C . CYS A 1 163 ? 11.259 -4.020 -3.419 1.00 89.44 163 CYS A C 1
ATOM 1281 O O . CYS A 1 163 ? 12.260 -3.461 -2.965 1.00 89.44 163 CYS A O 1
ATOM 1283 N N . LEU A 1 164 ? 11.255 -4.724 -4.546 1.00 91.50 164 LEU A N 1
ATOM 1284 C CA . LEU A 1 164 ? 12.451 -5.071 -5.299 1.00 91.50 164 LEU A CA 1
ATOM 1285 C C . LEU A 1 164 ? 12.877 -3.901 -6.191 1.00 91.50 164 LEU A C 1
ATOM 1287 O O . LEU A 1 164 ? 12.028 -3.273 -6.812 1.00 91.50 164 LEU A O 1
ATOM 1291 N N . ILE A 1 165 ? 14.174 -3.608 -6.283 1.00 93.19 165 ILE A N 1
ATOM 1292 C CA . ILE A 1 165 ? 14.701 -2.650 -7.267 1.00 93.19 165 ILE A CA 1
ATOM 1293 C C . ILE A 1 165 ? 15.239 -3.444 -8.453 1.00 93.19 165 ILE A C 1
ATOM 1295 O O . ILE A 1 165 ? 16.121 -4.286 -8.284 1.00 93.19 165 ILE A O 1
ATOM 1299 N N . HIS A 1 166 ? 14.706 -3.184 -9.644 1.00 94.56 166 HIS A N 1
ATOM 1300 C CA . HIS A 1 166 ? 15.135 -3.830 -10.877 1.00 94.56 166 HIS A CA 1
ATOM 1301 C C . HIS A 1 166 ? 15.740 -2.807 -11.836 1.00 94.56 166 HIS A C 1
ATOM 1303 O O . HIS A 1 166 ? 15.098 -1.816 -12.177 1.00 94.56 166 HIS A O 1
ATOM 1309 N N . HIS A 1 167 ? 16.961 -3.066 -12.298 1.00 96.44 167 HIS A N 1
ATOM 1310 C CA . HIS A 1 167 ? 17.606 -2.280 -13.345 1.00 96.44 167 HIS A CA 1
ATOM 1311 C C . HIS A 1 167 ? 17.342 -2.944 -14.699 1.00 96.44 167 HIS A C 1
ATOM 1313 O O . HIS A 1 167 ? 17.910 -3.994 -15.000 1.00 96.44 167 HIS A O 1
ATOM 1319 N N . SER A 1 168 ? 16.451 -2.341 -15.483 1.00 95.56 168 SER A N 1
ATOM 1320 C CA . SER A 1 168 ? 16.086 -2.811 -16.818 1.00 95.56 168 SER A CA 1
ATOM 1321 C C . SER A 1 168 ? 17.186 -2.485 -17.828 1.00 95.56 168 SER A C 1
ATOM 1323 O O . SER A 1 168 ? 17.899 -1.490 -17.684 1.00 95.56 168 SER A O 1
ATOM 1325 N N . LYS A 1 169 ? 17.303 -3.295 -18.885 1.00 96.50 169 LYS A N 1
ATOM 1326 C CA . LYS A 1 169 ? 18.207 -3.019 -20.013 1.00 96.50 169 LYS A CA 1
ATOM 1327 C C . LYS A 1 169 ? 17.607 -2.029 -21.009 1.00 96.50 169 LYS A C 1
ATOM 1329 O O . LYS A 1 169 ? 18.325 -1.563 -21.887 1.00 96.50 169 LYS A O 1
ATOM 1334 N N . MET A 1 170 ? 16.312 -1.733 -20.899 1.00 94.81 170 MET A N 1
ATOM 1335 C CA . MET A 1 170 ? 15.642 -0.776 -21.775 1.00 94.81 170 MET A CA 1
ATOM 1336 C C . MET A 1 170 ? 16.058 0.657 -21.445 1.00 94.81 170 MET A C 1
ATOM 1338 O O . MET A 1 170 ? 16.158 1.029 -20.274 1.00 94.81 170 MET A O 1
ATOM 1342 N N . SER A 1 171 ? 16.248 1.462 -22.485 1.00 95.06 171 SER A N 1
ATOM 1343 C CA . SER A 1 171 ? 16.453 2.906 -22.369 1.00 95.06 171 SER A CA 1
ATOM 1344 C C . SER A 1 171 ? 15.138 3.668 -22.160 1.00 95.06 171 SER A C 1
ATOM 1346 O O . SER A 1 171 ? 14.052 3.181 -22.481 1.00 95.06 171 SER A O 1
ATOM 1348 N N . LEU A 1 172 ? 15.228 4.900 -21.662 1.00 92.06 172 LEU A N 1
ATOM 1349 C CA . LEU A 1 172 ? 14.101 5.820 -21.515 1.00 92.06 172 LEU A CA 1
ATOM 1350 C C . LEU A 1 172 ? 13.404 6.074 -22.855 1.00 92.06 172 LEU A C 1
ATOM 1352 O O . LEU A 1 172 ? 12.175 6.082 -22.913 1.00 92.06 172 LEU A O 1
ATOM 1356 N N . ALA A 1 173 ? 14.184 6.263 -23.924 1.00 92.06 173 ALA A N 1
ATOM 1357 C CA . ALA A 1 173 ? 13.660 6.484 -25.269 1.00 92.06 173 ALA A CA 1
ATOM 1358 C C . ALA A 1 173 ? 12.841 5.278 -25.749 1.00 92.06 173 ALA A C 1
ATOM 1360 O O . ALA A 1 173 ? 11.686 5.439 -26.139 1.00 92.06 173 ALA A O 1
ATOM 1361 N N . GLU A 1 174 ? 13.389 4.063 -25.614 1.00 91.69 174 GLU A N 1
ATOM 1362 C CA . GLU A 1 174 ? 12.659 2.835 -25.944 1.00 91.69 174 GLU A CA 1
ATOM 1363 C C . GLU A 1 174 ? 11.355 2.720 -25.153 1.00 91.69 174 GLU A C 1
ATOM 1365 O O . GLU A 1 174 ? 10.325 2.380 -25.723 1.00 91.69 174 GLU A O 1
ATOM 1370 N N . VAL A 1 175 ? 11.382 3.001 -23.848 1.00 90.25 175 VAL A N 1
ATOM 1371 C CA . VAL A 1 175 ? 10.199 2.885 -22.986 1.00 90.25 175 VAL A CA 1
ATOM 1372 C C . VAL A 1 175 ? 9.117 3.901 -23.366 1.00 90.25 175 VAL A C 1
ATOM 1374 O O . VAL A 1 175 ? 7.938 3.563 -23.324 1.00 90.25 175 VAL A O 1
ATOM 1377 N N . TYR A 1 176 ? 9.476 5.127 -23.754 1.00 89.38 176 TYR A N 1
ATOM 1378 C CA . TYR A 1 176 ? 8.497 6.157 -24.123 1.00 89.38 176 TYR A CA 1
ATOM 1379 C C . TYR A 1 176 ? 7.908 6.004 -25.526 1.00 89.38 176 TYR A C 1
ATOM 1381 O O . TYR A 1 176 ? 6.785 6.453 -25.749 1.00 89.38 176 TYR A O 1
ATOM 1389 N N . GLU A 1 177 ? 8.645 5.414 -26.463 1.00 88.88 177 GLU A N 1
ATOM 1390 C CA . GLU A 1 177 ? 8.198 5.252 -27.853 1.00 88.88 177 GLU A CA 1
ATOM 1391 C C . GLU A 1 177 ? 7.469 3.925 -28.092 1.00 88.88 177 GLU A C 1
ATOM 1393 O O . GLU A 1 177 ? 6.683 3.795 -29.032 1.00 88.88 177 GLU A O 1
ATOM 1398 N N . MET A 1 178 ? 7.729 2.922 -27.254 1.00 86.94 178 MET A N 1
ATOM 1399 C CA . MET A 1 178 ? 7.216 1.572 -27.442 1.00 86.94 178 MET A CA 1
ATOM 1400 C C . MET A 1 178 ? 5.783 1.407 -26.938 1.00 86.94 178 MET A C 1
ATOM 1402 O O . MET A 1 178 ? 5.369 1.981 -25.932 1.00 86.94 178 MET A O 1
ATOM 1406 N N . ASP A 1 179 ? 5.037 0.532 -27.616 1.00 85.69 179 ASP A N 1
ATOM 1407 C CA . ASP A 1 179 ? 3.723 0.105 -27.149 1.00 85.69 179 ASP A CA 1
ATOM 1408 C C . ASP A 1 179 ? 3.808 -0.483 -25.721 1.00 85.69 179 ASP A C 1
ATOM 1410 O O . ASP A 1 179 ? 4.661 -1.345 -25.459 1.00 85.69 179 ASP A O 1
ATOM 1414 N N . PRO A 1 180 ? 2.909 -0.090 -24.799 1.00 84.25 180 PRO A N 1
ATOM 1415 C CA . PRO A 1 180 ? 2.886 -0.589 -23.429 1.00 84.25 180 PRO A CA 1
ATOM 1416 C C . PRO A 1 180 ? 2.951 -2.114 -23.284 1.00 84.25 180 PRO A C 1
ATOM 1418 O O . PRO A 1 180 ? 3.626 -2.615 -22.381 1.00 84.25 180 PRO A O 1
ATOM 1421 N N . LYS A 1 181 ? 2.289 -2.879 -24.167 1.00 85.12 181 LYS A N 1
ATOM 1422 C CA . LYS A 1 181 ? 2.311 -4.352 -24.117 1.00 85.12 181 LYS A CA 1
ATOM 1423 C C . LYS A 1 181 ? 3.701 -4.899 -24.439 1.00 85.12 181 LYS A C 1
ATOM 1425 O O . LYS A 1 181 ? 4.100 -5.923 -23.884 1.00 85.12 181 LYS A O 1
ATOM 1430 N N . MET A 1 182 ? 4.450 -4.225 -25.309 1.00 87.56 182 MET A N 1
ATOM 1431 C CA . MET A 1 182 ? 5.809 -4.618 -25.678 1.00 87.56 182 MET A CA 1
ATOM 1432 C C . MET A 1 182 ? 6.826 -4.278 -24.587 1.00 87.56 182 MET A C 1
ATOM 1434 O O . MET A 1 182 ? 7.653 -5.136 -24.265 1.00 87.56 182 MET A O 1
ATOM 1438 N N . VAL A 1 183 ? 6.710 -3.101 -23.957 1.00 88.81 183 VAL A N 1
ATOM 1439 C CA . VAL A 1 183 ? 7.492 -2.748 -22.754 1.00 88.81 183 VAL A CA 1
ATOM 1440 C C . VAL A 1 183 ? 7.277 -3.808 -21.676 1.00 88.81 183 VAL A C 1
ATOM 1442 O O . VAL A 1 183 ? 8.230 -4.349 -21.115 1.00 88.81 183 VAL A O 1
ATOM 1445 N N . TRP A 1 184 ? 6.019 -4.188 -21.453 1.00 85.44 184 TRP A N 1
ATOM 1446 C CA . TRP A 1 184 ? 5.675 -5.218 -20.486 1.00 85.44 184 TRP A CA 1
ATOM 1447 C C . TRP A 1 184 ? 6.261 -6.593 -20.820 1.00 85.44 184 TRP A C 1
ATOM 1449 O O . TRP A 1 184 ? 6.832 -7.252 -19.952 1.00 85.44 184 TRP A O 1
ATOM 1459 N N . LYS A 1 185 ? 6.160 -7.033 -22.079 1.00 88.12 185 LYS A N 1
ATOM 1460 C CA . LYS A 1 185 ? 6.729 -8.313 -22.519 1.00 88.12 185 LYS A CA 1
ATOM 1461 C C . LYS A 1 185 ? 8.239 -8.370 -22.274 1.00 88.12 185 LYS A C 1
ATOM 1463 O O . LYS A 1 185 ? 8.724 -9.396 -21.800 1.00 88.12 185 LYS A O 1
ATOM 1468 N N . LYS A 1 186 ? 8.961 -7.280 -22.563 1.00 92.06 186 LYS A N 1
ATOM 1469 C CA . LYS A 1 186 ? 10.398 -7.170 -22.273 1.00 92.06 186 LYS A CA 1
ATOM 1470 C C . LYS A 1 186 ? 10.667 -7.257 -20.764 1.00 92.06 186 LYS A C 1
ATOM 1472 O O . LYS A 1 186 ? 11.482 -8.079 -20.360 1.00 92.06 186 LYS A O 1
ATOM 1477 N N . LEU A 1 187 ? 9.934 -6.512 -19.928 1.00 91.62 187 LEU A N 1
ATOM 1478 C CA . LEU A 1 187 ? 10.091 -6.574 -18.463 1.00 91.62 187 LEU A CA 1
ATOM 1479 C C . LEU A 1 187 ? 9.801 -7.958 -17.885 1.00 91.62 187 LEU A C 1
ATOM 1481 O O . LEU A 1 187 ? 10.546 -8.435 -17.037 1.0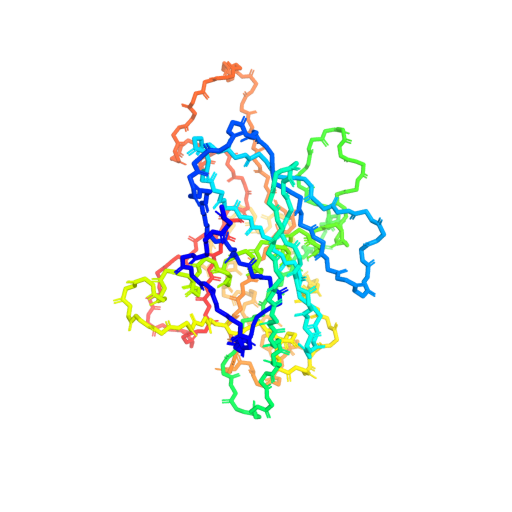0 91.62 187 LEU A O 1
ATOM 1485 N N . ALA A 1 188 ? 8.748 -8.632 -18.346 1.00 89.75 188 ALA A N 1
ATOM 1486 C CA . ALA A 1 188 ? 8.423 -9.977 -17.885 1.00 89.75 188 ALA A CA 1
ATOM 1487 C C . ALA A 1 188 ? 9.552 -10.974 -18.204 1.00 89.75 188 ALA A C 1
ATOM 1489 O O . ALA A 1 188 ? 9.877 -11.818 -17.370 1.00 89.75 188 ALA A O 1
ATOM 1490 N N . GLN A 1 189 ? 10.183 -10.849 -19.378 1.00 91.44 189 GLN A N 1
ATOM 1491 C CA . GLN A 1 189 ? 11.365 -11.637 -19.742 1.00 91.44 189 GLN A CA 1
ATOM 1492 C C . GLN A 1 189 ? 12.576 -11.297 -18.861 1.00 91.44 189 GLN A C 1
ATOM 1494 O O . GLN A 1 189 ? 13.277 -12.208 -18.421 1.00 91.44 189 GLN A O 1
ATOM 1499 N N . GLU A 1 190 ? 12.808 -10.014 -18.566 1.00 94.12 190 GLU A N 1
ATOM 1500 C CA . GLU A 1 190 ? 13.874 -9.587 -17.652 1.00 94.12 190 GLU A CA 1
ATOM 1501 C C . GLU A 1 190 ? 13.658 -10.122 -16.231 1.00 94.12 190 GLU A C 1
ATOM 1503 O O . GLU A 1 190 ? 14.588 -10.666 -15.636 1.00 94.12 190 GLU A O 1
ATOM 1508 N N . PHE A 1 191 ? 12.434 -10.045 -15.701 1.00 92.00 191 PHE A N 1
ATOM 1509 C CA . PHE A 1 191 ? 12.113 -10.574 -14.377 1.00 92.00 191 PHE A CA 1
ATOM 1510 C C . PHE A 1 191 ? 12.227 -12.097 -14.323 1.00 92.00 191 PHE A C 1
ATOM 1512 O O . PHE A 1 191 ? 12.746 -12.618 -13.341 1.00 92.00 191 PHE A O 1
ATOM 1519 N N . TYR A 1 192 ? 11.777 -12.814 -15.358 1.00 91.19 192 TYR A N 1
ATOM 1520 C CA . TYR A 1 192 ? 11.893 -14.274 -15.413 1.00 91.19 192 TYR A CA 1
ATOM 1521 C C . TYR A 1 192 ? 13.360 -14.718 -15.394 1.00 91.19 192 TYR A C 1
ATOM 1523 O O . TYR A 1 192 ? 13.721 -15.650 -14.681 1.00 91.19 192 TYR A O 1
ATOM 1531 N N . ALA A 1 193 ? 14.218 -14.015 -16.138 1.00 91.88 193 ALA A N 1
ATOM 1532 C CA . ALA A 1 193 ? 15.649 -14.292 -16.167 1.00 91.88 193 ALA A CA 1
ATOM 1533 C C . ALA A 1 193 ? 16.354 -13.917 -14.851 1.00 91.88 193 ALA A C 1
ATOM 1535 O O . ALA A 1 193 ? 17.251 -14.636 -14.415 1.00 91.88 193 ALA A O 1
ATOM 1536 N N . ALA A 1 194 ? 15.973 -12.799 -14.225 1.00 90.50 194 ALA A N 1
ATOM 1537 C CA . ALA A 1 194 ? 16.619 -12.295 -13.013 1.00 90.50 194 ALA A CA 1
ATOM 1538 C C . ALA A 1 194 ? 16.122 -12.968 -11.721 1.00 90.50 194 ALA A C 1
ATOM 1540 O O . ALA A 1 194 ? 16.880 -13.073 -10.757 1.00 90.50 194 ALA A O 1
ATOM 1541 N N . TYR A 1 195 ? 14.864 -13.416 -11.688 1.00 89.75 195 TYR A N 1
ATOM 1542 C CA . TYR A 1 195 ? 14.191 -13.941 -10.495 1.00 89.75 195 TYR A CA 1
ATOM 1543 C C . TYR A 1 195 ? 13.417 -15.243 -10.797 1.00 89.75 195 TYR A C 1
ATOM 1545 O O . TYR A 1 195 ? 12.198 -15.291 -10.595 1.00 89.75 195 TYR A O 1
ATOM 1553 N N . PRO A 1 196 ? 14.093 -16.311 -11.267 1.00 85.38 196 PRO A N 1
ATOM 1554 C CA . PRO A 1 196 ? 13.430 -17.540 -11.715 1.00 85.38 196 PRO A CA 1
ATOM 1555 C C . PRO A 1 196 ? 12.702 -18.285 -10.583 1.00 85.38 196 PRO A C 1
ATOM 1557 O O . PRO A 1 196 ? 11.686 -18.946 -10.813 1.00 85.38 196 PRO A O 1
ATOM 1560 N N . ASP A 1 197 ? 13.184 -18.158 -9.345 1.00 83.94 197 ASP A N 1
ATOM 1561 C CA . ASP A 1 197 ? 12.663 -18.899 -8.198 1.00 83.94 197 ASP A CA 1
ATOM 1562 C C . ASP A 1 197 ? 11.207 -18.539 -7.897 1.00 83.94 197 ASP A C 1
ATOM 1564 O O . ASP A 1 197 ? 10.885 -17.417 -7.492 1.00 83.94 197 ASP A O 1
ATOM 1568 N N . GLY A 1 198 ? 10.308 -19.511 -8.066 1.00 79.88 198 GLY A N 1
ATOM 1569 C CA . GLY A 1 198 ? 8.885 -19.340 -7.774 1.00 79.88 198 GLY A CA 1
ATOM 1570 C C . GLY A 1 198 ? 8.226 -18.217 -8.579 1.00 79.88 198 GLY A C 1
ATOM 1571 O O . GLY A 1 198 ? 7.248 -17.643 -8.103 1.00 79.88 198 GLY A O 1
ATOM 1572 N N . PHE A 1 199 ? 8.755 -17.882 -9.763 1.00 85.12 199 PHE A N 1
ATOM 1573 C CA . PHE A 1 199 ? 8.236 -16.807 -10.613 1.00 85.12 199 PHE A CA 1
ATOM 1574 C C . PHE A 1 199 ? 6.731 -16.946 -10.871 1.00 85.12 199 PHE A C 1
ATOM 1576 O O . PHE A 1 199 ? 5.982 -15.980 -10.732 1.00 85.12 199 PHE A O 1
ATOM 1583 N N . ASP A 1 200 ? 6.278 -18.173 -11.144 1.00 85.44 200 ASP A N 1
ATOM 1584 C CA . ASP A 1 200 ? 4.871 -18.470 -11.422 1.00 85.44 200 ASP A CA 1
ATOM 1585 C C . ASP A 1 200 ? 3.967 -18.475 -10.179 1.00 85.44 200 ASP A C 1
ATOM 1587 O O . ASP A 1 200 ? 2.744 -18.540 -10.289 1.00 85.44 200 ASP A O 1
ATOM 1591 N N . GLN A 1 201 ? 4.554 -18.401 -8.984 1.00 85.06 201 GLN A N 1
ATOM 1592 C CA . GLN A 1 201 ? 3.841 -18.276 -7.711 1.00 85.06 201 GLN A CA 1
ATOM 1593 C C . GLN A 1 201 ? 3.833 -16.825 -7.212 1.00 85.06 201 GLN A C 1
ATOM 1595 O O . GLN A 1 201 ? 3.424 -16.547 -6.085 1.00 85.06 201 GLN A O 1
ATOM 1600 N N . LYS A 1 202 ? 4.287 -15.880 -8.036 1.00 86.00 202 LYS A N 1
ATOM 1601 C CA . LYS A 1 202 ? 4.377 -14.464 -7.695 1.00 86.00 202 LYS A CA 1
ATOM 1602 C C . LYS A 1 202 ? 3.450 -13.667 -8.583 1.00 86.00 202 LYS A C 1
ATOM 1604 O O . LYS A 1 202 ? 3.441 -13.855 -9.790 1.00 86.00 202 LYS A O 1
ATOM 1609 N N . LYS A 1 203 ? 2.702 -12.746 -7.983 1.00 88.69 203 LYS A N 1
ATOM 1610 C CA . LYS A 1 203 ? 2.020 -11.685 -8.709 1.00 88.69 203 LYS A CA 1
ATOM 1611 C C . LYS A 1 203 ? 2.882 -10.435 -8.730 1.00 88.69 203 LYS A C 1
ATOM 1613 O O . LYS A 1 203 ? 3.092 -9.850 -7.674 1.00 88.69 203 LYS A O 1
ATOM 1618 N N . TRP A 1 204 ? 3.375 -10.006 -9.884 1.00 88.12 204 TRP A N 1
ATOM 1619 C CA . TRP A 1 204 ? 4.280 -8.856 -9.931 1.00 88.12 204 TRP A CA 1
ATOM 1620 C C . TRP A 1 204 ? 3.533 -7.564 -10.232 1.00 88.12 204 TRP A C 1
ATOM 1622 O O . TRP A 1 204 ? 2.631 -7.539 -11.072 1.00 88.12 204 TRP A O 1
ATOM 1632 N N . ILE A 1 205 ? 3.932 -6.502 -9.534 1.00 89.88 205 ILE A N 1
ATOM 1633 C CA . ILE A 1 205 ? 3.436 -5.140 -9.730 1.00 89.88 205 ILE A CA 1
ATOM 1634 C C . ILE A 1 205 ? 4.652 -4.254 -9.954 1.00 89.88 205 ILE A C 1
ATOM 1636 O O . ILE A 1 205 ? 5.471 -4.103 -9.051 1.00 89.88 205 ILE A O 1
ATOM 1640 N N . ALA A 1 206 ? 4.791 -3.707 -11.158 1.00 90.56 206 ALA A N 1
ATOM 1641 C CA . ALA A 1 206 ? 5.950 -2.915 -11.545 1.00 90.56 206 ALA A CA 1
ATOM 1642 C C . ALA A 1 206 ? 5.624 -1.416 -11.565 1.00 90.56 206 ALA A C 1
ATOM 1644 O O . ALA A 1 206 ? 4.640 -0.997 -12.170 1.00 90.56 206 ALA A O 1
ATOM 1645 N N . PHE A 1 207 ? 6.495 -0.624 -10.948 1.00 91.31 207 PHE A N 1
ATOM 1646 C CA . PHE A 1 207 ? 6.455 0.832 -10.903 1.00 91.31 207 PHE A CA 1
ATOM 1647 C C . PHE A 1 207 ? 7.663 1.372 -11.663 1.00 91.31 207 PHE A C 1
ATOM 1649 O O . PHE A 1 207 ? 8.804 1.171 -11.245 1.00 91.31 207 PHE A O 1
ATOM 1656 N N . MET A 1 208 ? 7.427 2.049 -12.784 1.00 91.31 208 MET A N 1
ATOM 1657 C CA . MET A 1 208 ? 8.502 2.595 -13.609 1.00 91.31 208 MET A CA 1
ATOM 1658 C C . MET A 1 208 ? 9.009 3.916 -13.023 1.00 91.31 208 MET A C 1
ATOM 1660 O O . MET A 1 208 ? 8.255 4.877 -12.883 1.00 91.31 208 MET A O 1
ATOM 1664 N N . ALA A 1 209 ? 10.310 4.005 -12.745 1.00 92.06 209 ALA A N 1
ATOM 1665 C CA . ALA A 1 209 ? 10.954 5.233 -12.277 1.00 92.06 209 ALA A CA 1
ATOM 1666 C C . ALA A 1 209 ? 10.797 6.397 -13.267 1.00 92.06 209 ALA A C 1
ATOM 1668 O O . ALA A 1 209 ? 10.852 7.561 -12.879 1.00 92.06 209 ALA A O 1
ATOM 1669 N N . CYS A 1 210 ? 10.615 6.090 -14.551 1.00 89.75 210 CYS A N 1
ATOM 1670 C CA . CYS A 1 210 ? 10.514 7.054 -15.637 1.00 89.75 210 CYS A CA 1
ATOM 1671 C C . CYS A 1 210 ? 9.094 7.581 -15.887 1.00 89.75 210 CYS A C 1
ATOM 1673 O O . CYS A 1 210 ? 8.908 8.360 -16.813 1.00 89.75 210 CYS A O 1
ATOM 1675 N N . THR A 1 211 ? 8.082 7.208 -15.100 1.00 88.06 211 THR A N 1
ATOM 1676 C CA . THR A 1 211 ? 6.744 7.792 -15.275 1.00 88.06 211 THR A CA 1
ATOM 1677 C C . THR A 1 211 ? 6.800 9.298 -15.005 1.00 88.06 211 THR A C 1
ATOM 1679 O O . THR A 1 211 ? 7.306 9.734 -13.964 1.00 88.06 211 THR A O 1
ATOM 1682 N N . ARG A 1 212 ? 6.340 10.113 -15.960 1.00 86.00 212 ARG A N 1
ATOM 1683 C CA . ARG A 1 212 ? 6.359 11.581 -15.878 1.00 86.00 212 ARG A CA 1
ATOM 1684 C C . ARG A 1 212 ? 5.032 12.153 -16.340 1.00 86.00 212 ARG A C 1
ATOM 1686 O O . ARG A 1 212 ? 4.651 11.983 -17.490 1.00 86.00 212 ARG A O 1
ATOM 1693 N N . HIS A 1 213 ? 4.367 12.882 -15.463 1.00 82.38 213 HIS A N 1
ATOM 1694 C CA . HIS A 1 213 ? 3.251 13.743 -15.794 1.00 82.38 213 HIS A CA 1
ATOM 1695 C C . HIS A 1 213 ? 3.772 15.098 -16.296 1.00 82.38 213 HIS A C 1
ATOM 1697 O O . HIS A 1 213 ? 4.438 15.832 -15.563 1.00 82.38 213 HIS A O 1
ATOM 1703 N N . CYS A 1 214 ? 3.499 15.417 -17.557 1.00 77.12 214 CYS A N 1
ATOM 1704 C CA . CYS A 1 214 ? 3.858 16.672 -18.202 1.00 77.12 214 CYS A CA 1
ATOM 1705 C C . CYS A 1 214 ? 2.617 17.566 -18.290 1.00 77.12 214 CYS A C 1
ATOM 1707 O O . CYS A 1 214 ? 1.835 17.451 -19.233 1.00 77.12 214 CYS A O 1
ATOM 1709 N N . THR A 1 215 ? 2.434 18.476 -17.332 1.00 68.25 215 THR A N 1
ATOM 1710 C CA . THR A 1 215 ? 1.412 19.521 -17.456 1.00 68.25 215 THR A CA 1
ATOM 1711 C C . THR A 1 215 ? 1.808 20.497 -18.567 1.00 68.25 215 THR A C 1
ATOM 1713 O O . THR A 1 215 ? 2.914 21.040 -18.508 1.00 68.25 215 THR A O 1
ATOM 1716 N N . PRO A 1 216 ? 0.951 20.739 -19.577 1.00 66.31 216 PRO A N 1
ATOM 1717 C CA . PRO A 1 216 ? 1.230 21.756 -20.582 1.00 66.31 216 PRO A CA 1
ATOM 1718 C C . PRO A 1 216 ? 1.298 23.139 -19.922 1.00 66.31 216 PRO A C 1
ATOM 1720 O O . PRO A 1 216 ? 0.487 23.442 -19.052 1.00 66.31 216 PRO A O 1
ATOM 1723 N N . GLU A 1 217 ? 2.234 23.988 -20.354 1.00 60.44 217 GLU A N 1
ATOM 1724 C CA . GLU A 1 217 ? 2.435 25.348 -19.809 1.00 60.44 217 GLU A CA 1
ATOM 1725 C C . GLU A 1 217 ? 1.180 26.232 -19.917 1.00 60.44 217 GLU A C 1
ATOM 1727 O O . GLU A 1 217 ? 1.002 27.172 -19.151 1.00 60.44 217 GLU A O 1
ATOM 1732 N N . SER A 1 218 ? 0.278 25.901 -20.845 1.00 59.53 218 SER A N 1
ATOM 1733 C CA . SER A 1 218 ? -1.006 26.568 -21.062 1.00 59.53 218 SER A CA 1
ATOM 1734 C C . SER A 1 218 ? -2.150 26.045 -20.181 1.00 59.53 218 SER A C 1
ATOM 1736 O O . SER A 1 218 ? -3.295 26.459 -20.367 1.00 59.53 218 SER A O 1
ATOM 1738 N N . ALA A 1 219 ? -1.900 25.084 -19.285 1.00 61.22 219 ALA A N 1
ATOM 1739 C CA . ALA A 1 219 ? -2.929 24.548 -18.402 1.00 61.22 219 ALA A CA 1
ATOM 1740 C C . ALA A 1 219 ? -3.307 25.582 -17.332 1.00 61.22 219 ALA A C 1
ATOM 1742 O O . ALA A 1 219 ? -2.448 26.127 -16.643 1.00 61.22 219 ALA A O 1
ATOM 1743 N N . VAL A 1 220 ? -4.610 25.833 -17.177 1.00 63.16 220 VAL A N 1
ATOM 1744 C CA . VAL A 1 220 ? -5.125 26.706 -16.117 1.00 63.16 220 VAL A CA 1
ATOM 1745 C C . VAL A 1 220 ? -4.830 26.048 -14.761 1.00 63.16 220 VAL A C 1
ATOM 1747 O O . VAL A 1 220 ? -5.239 24.890 -14.574 1.00 63.16 220 VAL A O 1
ATOM 1750 N N . PRO A 1 221 ? -4.152 26.749 -13.828 1.00 59.00 221 PRO A N 1
ATOM 1751 C CA . PRO A 1 221 ? -3.966 26.270 -12.461 1.00 59.00 221 PRO A CA 1
ATOM 1752 C C . PRO A 1 221 ? -5.317 25.876 -11.852 1.00 59.00 221 PRO A C 1
ATOM 1754 O O . PRO A 1 221 ? -6.311 26.569 -12.055 1.00 59.00 221 PRO A O 1
ATOM 1757 N N . ASP A 1 222 ? -5.364 24.745 -11.150 1.00 59.03 222 ASP A N 1
ATOM 1758 C CA . ASP A 1 222 ? -6.548 24.238 -10.435 1.00 59.03 222 ASP A CA 1
ATOM 1759 C C . ASP A 1 222 ? -7.750 23.799 -11.292 1.00 59.03 222 ASP A C 1
ATOM 1761 O O . ASP A 1 222 ? -8.837 23.534 -10.770 1.00 59.03 222 ASP A O 1
ATOM 1765 N N . SER A 1 223 ? -7.573 23.633 -12.606 1.00 66.00 223 SER A N 1
ATOM 1766 C CA . SER A 1 223 ? -8.589 22.960 -13.423 1.00 66.00 223 SER A CA 1
ATOM 1767 C C . SER A 1 223 ? -8.630 21.456 -13.118 1.00 66.00 223 SER A C 1
ATOM 1769 O O . SER A 1 223 ? -7.616 20.757 -13.168 1.00 66.00 223 SER A O 1
ATOM 1771 N N . VAL A 1 224 ? -9.821 20.937 -12.803 1.00 67.62 224 VAL A N 1
ATOM 1772 C CA . VAL A 1 224 ? -10.035 19.494 -12.619 1.00 67.62 224 VAL A CA 1
ATOM 1773 C C . VAL A 1 224 ? -9.822 18.802 -13.966 1.00 67.62 224 VAL A C 1
ATOM 1775 O O . VAL A 1 224 ? -10.670 18.885 -14.855 1.00 67.62 224 VAL A O 1
ATOM 1778 N N . GLN A 1 225 ? -8.683 18.129 -14.125 1.00 67.75 225 GLN A N 1
ATOM 1779 C CA . GLN A 1 225 ? -8.397 17.340 -15.320 1.00 67.75 225 GLN A CA 1
ATOM 1780 C C . GLN A 1 225 ? -9.162 16.018 -15.283 1.00 67.75 225 GLN A C 1
ATOM 1782 O O . GLN A 1 225 ? -9.242 15.347 -14.250 1.00 67.75 225 GLN A O 1
ATOM 1787 N N . THR A 1 226 ? -9.707 15.611 -16.426 1.00 78.69 226 THR A N 1
ATOM 1788 C CA . THR A 1 226 ? -10.302 14.280 -16.562 1.00 78.69 226 THR A CA 1
ATOM 1789 C C . THR A 1 226 ? -9.213 13.208 -16.589 1.00 78.69 226 THR A C 1
ATOM 1791 O O . THR A 1 226 ? -8.062 13.461 -16.953 1.00 78.69 226 THR A O 1
ATOM 1794 N N . TYR A 1 227 ? -9.577 11.968 -16.256 1.00 74.12 227 TYR A N 1
ATOM 1795 C CA . TYR A 1 227 ? -8.654 10.831 -16.319 1.00 74.12 227 TYR A CA 1
ATOM 1796 C C . TYR A 1 227 ? -8.010 10.669 -17.709 1.00 74.12 227 TYR A C 1
ATOM 1798 O O . TYR A 1 227 ? -6.807 10.453 -17.814 1.00 74.12 227 TYR A O 1
ATOM 1806 N N . GLU A 1 228 ? -8.768 10.866 -18.789 1.00 77.69 228 GLU A N 1
ATOM 1807 C CA . GLU A 1 228 ? -8.235 10.800 -20.157 1.00 77.69 228 GLU A CA 1
ATOM 1808 C C . GLU A 1 228 ? -7.191 11.888 -20.450 1.00 77.69 228 GLU A C 1
ATOM 1810 O O . GLU A 1 228 ? -6.234 11.652 -21.187 1.00 77.69 228 GLU A O 1
ATOM 1815 N N . GLN A 1 229 ? -7.358 13.084 -19.879 1.00 77.56 229 GLN A N 1
ATOM 1816 C CA . GLN A 1 229 ? -6.391 14.174 -20.018 1.00 77.56 229 GLN A CA 1
ATOM 1817 C C . GLN A 1 229 ? -5.100 13.871 -19.257 1.00 77.56 229 GLN A C 1
ATOM 1819 O O . GLN A 1 229 ? -4.017 14.100 -19.799 1.00 77.56 229 GLN A O 1
ATOM 1824 N N . LEU A 1 230 ? -5.204 13.284 -18.059 1.00 77.12 230 LEU A N 1
ATOM 1825 C CA . LEU A 1 230 ? -4.049 12.797 -17.299 1.00 77.12 230 LEU A CA 1
ATOM 1826 C C . LEU A 1 230 ? -3.268 11.740 -18.088 1.00 77.12 230 LEU A C 1
ATOM 1828 O O . LEU A 1 230 ? -2.042 11.790 -18.131 1.00 77.12 230 LEU A O 1
ATOM 1832 N N . LEU A 1 231 ? -3.954 10.814 -18.765 1.00 77.31 231 LEU A N 1
ATOM 1833 C CA . LEU A 1 231 ? -3.293 9.807 -19.601 1.00 77.31 231 LEU A CA 1
ATOM 1834 C C . LEU A 1 231 ? -2.535 10.432 -20.774 1.00 77.31 231 LEU A C 1
ATOM 1836 O O . LEU A 1 231 ? -1.383 10.085 -21.011 1.00 77.31 231 LEU A O 1
ATOM 1840 N N . LYS A 1 232 ? -3.148 11.389 -21.481 1.00 77.12 232 LYS A N 1
ATOM 1841 C CA . LYS A 1 232 ? -2.517 12.073 -22.628 1.00 77.12 232 LYS A CA 1
ATOM 1842 C C . LYS A 1 232 ? -1.284 12.890 -22.243 1.00 77.12 232 LYS A C 1
ATOM 1844 O O . LYS A 1 232 ? -0.411 13.110 -23.075 1.00 77.12 232 LYS A O 1
ATOM 1849 N N . THR A 1 233 ? -1.230 13.359 -21.004 1.00 78.88 233 THR A N 1
ATOM 1850 C CA . THR A 1 233 ? -0.143 14.194 -20.479 1.00 78.88 233 THR A CA 1
ATOM 1851 C C . THR A 1 233 ? 0.899 13.386 -19.709 1.00 78.88 233 THR A C 1
ATOM 1853 O O . THR A 1 233 ? 1.925 13.935 -19.316 1.00 78.88 233 THR A O 1
ATOM 1856 N N . THR A 1 234 ? 0.692 12.080 -19.514 1.00 81.75 234 THR A N 1
ATOM 1857 C CA . THR A 1 234 ? 1.621 11.221 -18.776 1.00 81.75 234 THR A CA 1
ATOM 1858 C C . THR A 1 234 ? 2.452 10.372 -19.730 1.00 81.75 234 THR A C 1
ATOM 1860 O O . THR A 1 234 ? 1.936 9.545 -20.475 1.00 81.75 234 THR A O 1
ATOM 1863 N N . LYS A 1 235 ? 3.771 10.549 -19.677 1.00 82.50 235 LYS A N 1
ATOM 1864 C CA . LYS A 1 235 ? 4.759 9.699 -20.343 1.00 82.50 235 LYS A CA 1
ATOM 1865 C C . LYS A 1 235 ? 5.149 8.534 -19.445 1.00 82.50 235 LYS A C 1
ATOM 1867 O O . LYS A 1 235 ? 5.176 8.662 -18.220 1.00 82.50 235 LYS A O 1
ATOM 1872 N N . GLY A 1 236 ? 5.485 7.405 -20.064 1.00 72.25 236 GLY A N 1
ATOM 1873 C CA . GLY A 1 236 ? 5.835 6.190 -19.328 1.00 72.25 236 GLY A CA 1
ATOM 1874 C C . GLY A 1 236 ? 4.654 5.612 -18.543 1.00 72.25 236 GLY A C 1
ATOM 1875 O O . GLY A 1 236 ? 4.850 4.991 -17.503 1.00 72.25 236 GLY A O 1
ATOM 1876 N N . TYR A 1 237 ? 3.425 5.865 -19.001 1.00 72.38 237 TYR A N 1
ATOM 1877 C CA . TYR A 1 237 ? 2.225 5.289 -18.416 1.00 72.38 237 TYR A CA 1
ATOM 1878 C C . TYR A 1 237 ? 1.985 3.877 -18.955 1.00 72.38 237 TYR A C 1
ATOM 1880 O O . TYR A 1 237 ? 1.770 3.693 -20.153 1.00 72.38 237 TYR A O 1
ATOM 1888 N N . PHE A 1 238 ? 1.954 2.888 -18.061 1.00 69.81 238 PHE A N 1
ATOM 1889 C CA . PHE A 1 238 ? 1.757 1.483 -18.418 1.00 69.81 238 PHE A CA 1
ATOM 1890 C C . PHE A 1 238 ? 0.726 0.829 -17.493 1.00 69.81 238 PHE A C 1
ATOM 1892 O O . PHE A 1 238 ? 1.070 0.015 -16.644 1.00 69.81 238 PHE A O 1
ATOM 1899 N N . ALA A 1 239 ? -0.555 1.178 -17.628 1.00 61.12 239 ALA A N 1
ATOM 1900 C CA . ALA A 1 239 ? -1.615 0.402 -16.983 1.00 61.12 239 ALA A CA 1
ATOM 1901 C C . ALA A 1 239 ? -2.174 -0.634 -17.958 1.00 61.12 239 ALA A C 1
ATOM 1903 O O . ALA A 1 239 ? -2.991 -0.329 -18.826 1.00 61.12 239 ALA A O 1
ATOM 1904 N N . LEU A 1 240 ? -1.749 -1.885 -17.799 1.00 55.94 240 LEU A N 1
ATOM 1905 C CA . LEU A 1 240 ? -2.326 -3.019 -18.516 1.00 55.94 240 LEU A CA 1
ATOM 1906 C C . LEU A 1 240 ? -3.214 -3.809 -17.552 1.00 55.94 240 LEU A C 1
ATOM 1908 O O . LEU A 1 240 ? -2.754 -4.682 -16.826 1.00 55.94 240 LEU A O 1
ATOM 1912 N N . GLY A 1 241 ? -4.504 -3.465 -17.524 1.00 44.94 241 GLY A N 1
ATOM 1913 C CA . GLY A 1 241 ? -5.508 -4.123 -16.676 1.00 44.94 241 GLY A CA 1
ATOM 1914 C C . GLY A 1 241 ? -6.189 -5.344 -17.308 1.00 44.94 241 GLY A C 1
ATOM 1915 O O . GLY A 1 241 ? -7.003 -5.988 -16.652 1.00 44.94 241 GLY A O 1
ATOM 1916 N N . LYS A 1 242 ? -5.899 -5.670 -18.577 1.00 37.84 242 LYS A N 1
ATOM 1917 C CA . LYS A 1 242 ? -6.569 -6.754 -19.314 1.00 37.84 242 LYS A CA 1
ATOM 1918 C C . LYS A 1 242 ? -5.547 -7.625 -20.051 1.00 37.84 242 LYS A C 1
ATOM 1920 O O . LYS A 1 242 ? -4.807 -7.129 -20.897 1.00 37.84 242 LYS A O 1
ATOM 1925 N N . PHE A 1 243 ? -5.506 -8.911 -19.706 1.00 43.06 243 PHE A N 1
ATOM 1926 C CA . PHE A 1 243 ? -4.660 -9.917 -20.351 1.00 43.06 243 PHE A CA 1
ATOM 1927 C C . PHE A 1 243 ? -5.364 -10.516 -21.576 1.00 43.06 243 PHE A C 1
ATOM 1929 O O . PHE A 1 243 ? -6.449 -11.077 -21.441 1.00 43.06 243 PHE A O 1
ATOM 1936 N N . ASP A 1 244 ? -4.704 -10.465 -22.736 1.00 35.56 244 ASP A N 1
ATOM 1937 C CA . ASP A 1 244 ? -4.999 -11.329 -23.883 1.00 35.56 244 ASP A CA 1
ATOM 1938 C C . ASP A 1 244 ? -4.067 -12.558 -23.831 1.00 35.56 244 ASP A C 1
ATOM 1940 O O . ASP A 1 244 ? -2.853 -12.431 -23.968 1.00 35.56 244 ASP A O 1
ATOM 1944 N N . SER A 1 245 ? -4.667 -13.725 -23.573 1.00 33.34 245 SER A N 1
ATOM 1945 C CA . SER A 1 245 ? -4.319 -15.136 -23.879 1.00 33.34 245 SER A CA 1
ATOM 1946 C C . SER A 1 245 ? -2.877 -15.707 -23.941 1.00 33.34 245 SER A C 1
ATOM 1948 O O . SER A 1 245 ? -2.777 -16.929 -24.005 1.00 33.34 245 SER A O 1
ATOM 1950 N N . PHE A 1 246 ? -1.770 -14.955 -23.874 1.00 37.03 246 PHE A N 1
ATOM 1951 C CA . PHE A 1 246 ? -0.427 -15.510 -24.179 1.00 37.03 246 PHE A CA 1
ATOM 1952 C C . PHE A 1 246 ? 0.710 -15.238 -23.169 1.00 37.03 246 PHE A C 1
ATOM 1954 O O . PHE A 1 246 ? 1.882 -15.256 -23.543 1.00 37.03 246 PHE A O 1
ATOM 1961 N N . SER A 1 247 ? 0.427 -15.038 -21.877 1.00 36.03 247 SER A N 1
ATOM 1962 C CA . SER A 1 247 ? 1.476 -15.008 -20.833 1.00 36.03 247 SER A CA 1
ATOM 1963 C C . SER A 1 247 ? 0.899 -15.357 -19.445 1.00 36.03 247 SER A C 1
ATOM 1965 O O . SER A 1 247 ? -0.246 -14.976 -19.187 1.00 36.03 247 SER A O 1
ATOM 1967 N N . PRO A 1 248 ? 1.611 -16.112 -18.574 1.00 39.41 248 PRO A N 1
ATOM 1968 C CA . PRO A 1 248 ? 1.053 -16.688 -17.345 1.00 39.41 248 PRO A CA 1
ATOM 1969 C C . PRO A 1 248 ? 0.466 -15.636 -16.386 1.00 39.41 248 PRO A C 1
ATOM 1971 O O . PRO A 1 248 ? 0.962 -14.518 -16.266 1.00 39.41 248 PRO A O 1
ATOM 1974 N N . ALA A 1 249 ? -0.619 -16.035 -15.715 1.00 41.91 249 ALA A N 1
ATOM 1975 C CA . ALA A 1 249 ? -1.676 -15.256 -15.048 1.00 41.91 249 ALA A CA 1
ATOM 1976 C C . ALA A 1 249 ? -1.281 -14.432 -13.793 1.00 41.91 249 ALA A C 1
ATOM 1978 O O . ALA A 1 249 ? -2.042 -14.321 -12.825 1.00 41.91 249 ALA A O 1
ATOM 1979 N N . ASN A 1 250 ? -0.095 -13.834 -13.796 1.00 45.78 250 ASN A N 1
ATOM 1980 C CA . ASN A 1 250 ? 0.641 -13.492 -12.586 1.00 45.78 250 ASN A CA 1
ATOM 1981 C C . ASN A 1 250 ? 0.935 -11.998 -12.414 1.00 45.78 250 ASN A C 1
ATOM 1983 O O . ASN A 1 250 ? 1.938 -11.633 -11.816 1.00 45.78 250 ASN A O 1
ATOM 1987 N N . PHE A 1 251 ? 0.103 -11.090 -12.928 1.00 46.09 251 PHE A N 1
ATOM 1988 C CA . PHE A 1 251 ? 0.479 -9.670 -12.941 1.00 46.09 251 PHE A CA 1
ATOM 1989 C C . PHE A 1 251 ? -0.713 -8.727 -12.800 1.00 46.09 251 PHE A C 1
ATOM 1991 O O . PHE A 1 251 ? -1.778 -8.979 -13.361 1.00 46.09 251 PHE A O 1
ATOM 1998 N N . LEU A 1 252 ? -0.527 -7.654 -12.028 1.00 42.28 252 LEU A N 1
ATOM 1999 C CA . LEU A 1 252 ? -1.495 -6.577 -11.788 1.00 42.28 252 LEU A CA 1
ATOM 2000 C C . LEU A 1 252 ? -0.736 -5.243 -11.741 1.00 42.28 252 LEU A C 1
ATOM 2002 O O . LEU A 1 252 ? 0.355 -5.184 -11.189 1.00 42.28 252 LEU A O 1
ATOM 2006 N N . PHE A 1 253 ? -1.314 -4.173 -12.288 1.00 39.44 253 PHE A N 1
ATOM 2007 C CA . PHE A 1 253 ? -0.736 -2.826 -12.247 1.00 39.44 253 PHE A CA 1
ATOM 2008 C C . PHE A 1 253 ? -1.560 -1.903 -11.353 1.00 39.44 253 PHE A C 1
ATOM 2010 O O . PHE A 1 253 ? -2.787 -1.904 -11.434 1.00 39.44 253 PHE A O 1
ATOM 2017 N N . PHE A 1 254 ? -0.875 -1.080 -10.560 1.00 37.69 254 PHE A N 1
ATOM 2018 C CA . PHE A 1 254 ? -1.440 0.111 -9.931 1.00 37.69 254 PHE A CA 1
ATOM 2019 C C . PHE A 1 254 ? -0.491 1.294 -10.141 1.00 37.69 254 PHE A C 1
ATOM 2021 O O . PHE A 1 254 ? 0.721 1.107 -10.209 1.00 37.69 254 PHE A O 1
ATOM 2028 N N . LEU A 1 255 ? -1.116 2.460 -10.308 1.00 38.41 255 LEU A N 1
ATOM 2029 C CA . LEU A 1 255 ? -0.556 3.771 -10.646 1.00 38.41 255 LEU A CA 1
ATOM 2030 C C . LEU A 1 255 ? 0.598 4.201 -9.731 1.00 38.41 255 LEU A C 1
ATOM 2032 O O . LEU A 1 255 ? 0.460 4.017 -8.500 1.00 38.41 255 LEU A O 1
#

Nearest PDB structures (foldseek):
  6ed1-assembly2_C  TM=6.806E-01  e=4.024E-04  Phocaeicola dorei
  6mvf-assembly2_E  TM=7.188E-01  e=1.288E-03  Faecalibacterium prausnitzii L2-6
  7myj-assembly2_D  TM=6.425E-01  e=1.837E-01  Homo sapiens
  7ceg-assembly1_A  TM=4.777E-01  e=2.589E-02  Mus musculus
  7a3s-assembly2_C  TM=6.095E-01  e=2.820E-01  Dengue virus 3 Philippines/H87/1956

InterPro domains:
  IPR021917 Uncharacterised protein family, zinc metallopeptidase-like [PF12044] (1-157)
  IPR053002 Zinc-dependent metalloproteinase M10B [PTHR21054] (2-241)

Foldseek 3Di:
DKAWDQDDAAAEDLAFKAKTKTFDVVDDPFQWKWKDFPPDPPGTDIDGDDSRIDIDIDGHDAAKTWIWIDDPVDIDIHIYHHHQDQDPQAQAEAAEEEAEQPGPQFADDPPVDPDRHVVVVLVVVLVVVSVQQNVQQVVCCVVPVGRDGGHHPVSNVPDPRSHHYHYAHHHLVCLQVDDLVVVVVSVLVSCCVVPVPCSLSYAYEYDYRSKDQADPPPDDPPDDDDPVRSVVRITSDRADQDDDDDDRPRYHYDD